Protein AF-A0A7G5MXL0-F1 (afdb_monomer)

Foldseek 3Di:
DPQKEFEEELQFTDDIPPDDPVPLPPHQWYAYPNDIAGLVDLVRLLPDDQGNHDQFDLPPDCRPCRGNLNSLQVSLVVCVVVLVLSSNLSSLVSSLVNVVNHPNDDDDPVSLLCNLLVCLQSVNNVSSVVSVVVVVVVVFDADPLRVVVSNPDYPPPPDPPDPDPPPVDDPVRLVVVQLVPDWLVLVVVQPQALDDSPFTWDWDDDPVDIFTWGAQDDPSLVSLLVLQVVVQVVVLVVVVVVVSDDNPDGDPSVQFARDDPPDDGWTKTARQAGSVRHGDQFRIKTWIKGDCVPVQAIKTWMFTAGSNNDGAWIWIWGHHRNDIWIWIWGQDPNDTDGRDID

Nearest PDB structures (foldseek):
  5o09-assembly1_1C  TM=6.951E-01  e=8.441E-01  Prosthecobacter vanneervenii
  5o01-assembly2_B  TM=7.068E-01  e=1.310E+00  Prosthecobacter vanneervenii
  4yvo-assembly1_A  TM=6.659E-01  e=4.639E+00  Arabidopsis thaliana
  3gw4-assembly1_A  TM=5.102E-01  e=8.492E+00  Deinococcus radiodurans R1 = ATCC 13939 = DSM 20539

Radius of gyration: 24.17 Å; Cα contacts (8 Å, |Δi|>4): 558; chains: 1; bounding box: 57×44×61 Å

Solvent-accessible surface area (backbone atoms only — not comparable to full-atom values): 18948 Å² total; per-residue (Å²): 132,78,79,24,32,38,33,30,51,44,37,36,48,79,48,55,38,74,79,60,95,69,64,81,66,81,44,39,33,37,30,50,74,87,45,80,34,39,61,87,36,51,70,39,39,61,62,59,74,80,56,71,62,58,85,74,57,67,86,43,97,49,28,78,68,24,28,47,34,51,46,35,44,47,48,18,54,54,27,52,76,70,65,40,55,65,49,16,50,31,24,36,54,42,16,51,54,36,52,71,68,33,83,80,54,90,78,53,72,70,64,59,48,44,47,29,38,48,26,34,48,69,69,37,56,69,60,18,53,51,42,50,54,52,42,40,76,73,69,53,64,77,33,72,57,44,54,52,52,35,68,65,40,67,77,71,72,73,68,80,75,70,82,66,78,77,67,89,64,51,73,67,58,41,52,50,52,41,45,72,68,62,48,49,62,61,55,60,70,54,60,65,52,79,65,75,81,83,52,67,59,44,72,50,79,52,100,89,49,72,47,26,28,29,68,45,56,75,70,39,46,60,44,53,40,51,57,48,52,57,49,36,55,51,46,54,59,53,39,71,78,40,78,91,50,74,82,79,69,62,78,61,68,89,52,54,28,55,73,60,96,85,58,84,45,21,28,38,38,56,36,51,47,43,81,89,66,47,76,28,72,48,28,42,26,46,35,43,18,28,58,67,89,47,72,32,59,27,43,34,38,39,39,30,19,32,68,76,34,43,72,38,34,34,40,41,41,40,29,53,87,65,45,72,45,33,43,33,33,36,49,53,98,87,40,76,37,74,46,43,56,85

Structure (mmCIF, N/CA/C/O backbone):
data_AF-A0A7G5MXL0-F1
#
_entry.id   AF-A0A7G5MXL0-F1
#
loop_
_atom_site.group_PDB
_atom_site.id
_atom_site.type_symbol
_atom_site.label_atom_id
_atom_site.label_alt_id
_atom_site.label_comp_id
_atom_site.label_asym_id
_atom_site.label_entity_id
_atom_site.label_seq_id
_atom_site.pdbx_PDB_ins_code
_atom_site.Cartn_x
_atom_site.Cart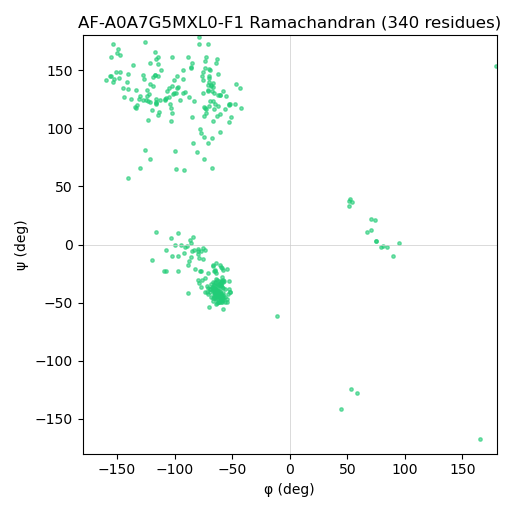n_y
_atom_site.Cartn_z
_atom_site.occupancy
_atom_site.B_iso_or_equiv
_atom_site.auth_seq_id
_atom_site.auth_comp_id
_atom_site.auth_asym_id
_atom_site.auth_atom_id
_atom_site.pdbx_PDB_model_num
ATOM 1 N N . MET A 1 1 ? 31.559 13.240 -22.185 1.00 50.91 1 MET A N 1
ATOM 2 C CA . MET A 1 1 ? 30.842 12.271 -21.329 1.00 50.91 1 MET A CA 1
ATOM 3 C C . MET A 1 1 ? 31.706 11.033 -21.211 1.00 50.91 1 MET A C 1
ATOM 5 O O . MET A 1 1 ? 32.171 10.547 -22.234 1.00 50.91 1 MET A O 1
ATOM 9 N N . ILE A 1 2 ? 31.984 10.575 -19.992 1.00 57.75 2 ILE A N 1
ATOM 10 C CA . ILE A 1 2 ? 32.691 9.311 -19.768 1.00 57.75 2 ILE A CA 1
ATOM 11 C C . ILE A 1 2 ? 31.742 8.183 -20.193 1.00 57.75 2 ILE A C 1
ATOM 13 O O . ILE A 1 2 ? 30.612 8.117 -19.716 1.00 57.75 2 ILE A O 1
ATOM 17 N N . ASN A 1 3 ? 32.177 7.321 -21.115 1.00 78.38 3 ASN A N 1
ATOM 18 C CA . ASN A 1 3 ? 31.396 6.173 -21.586 1.00 78.38 3 ASN A CA 1
ATOM 19 C C . ASN A 1 3 ? 31.386 5.064 -20.520 1.00 78.38 3 ASN A C 1
ATOM 21 O O . ASN A 1 3 ? 32.071 4.049 -20.656 1.00 78.38 3 ASN A O 1
ATOM 25 N N . LYS A 1 4 ? 30.622 5.274 -19.444 1.00 89.12 4 LYS A N 1
ATOM 26 C CA . LYS A 1 4 ? 30.473 4.308 -18.355 1.00 89.12 4 LYS A CA 1
ATOM 27 C C . LYS A 1 4 ? 29.745 3.050 -18.837 1.00 89.12 4 LYS A C 1
ATOM 29 O O . LYS A 1 4 ? 28.739 3.137 -19.547 1.00 89.12 4 LYS A O 1
ATOM 34 N N . THR A 1 5 ? 30.271 1.896 -18.433 1.00 93.38 5 THR A N 1
ATOM 35 C CA . THR A 1 5 ? 29.755 0.559 -18.739 1.00 93.38 5 THR A CA 1
ATOM 36 C C . THR A 1 5 ? 29.452 -0.194 -17.449 1.00 93.38 5 THR A C 1
ATOM 38 O O . THR A 1 5 ? 30.307 -0.269 -16.566 1.00 93.38 5 THR A O 1
ATOM 41 N N . LEU A 1 6 ? 28.252 -0.759 -17.353 1.00 93.62 6 LEU A N 1
ATOM 42 C CA . LEU A 1 6 ? 27.811 -1.594 -16.233 1.00 93.62 6 LEU A CA 1
ATOM 43 C C . LEU A 1 6 ? 27.896 -3.066 -16.611 1.00 93.62 6 LEU A C 1
ATOM 45 O O . LEU A 1 6 ? 27.561 -3.409 -17.739 1.00 93.62 6 LEU A O 1
ATOM 49 N N . TYR A 1 7 ? 28.302 -3.926 -15.683 1.00 94.12 7 TYR A N 1
ATOM 50 C CA . TYR A 1 7 ? 28.449 -5.358 -15.924 1.00 94.12 7 TYR A CA 1
ATOM 51 C C . TYR A 1 7 ? 27.594 -6.155 -14.945 1.00 94.12 7 TYR A C 1
ATOM 53 O O . TYR A 1 7 ? 27.754 -6.038 -13.728 1.00 94.12 7 TYR A O 1
ATOM 61 N N . PHE A 1 8 ? 26.716 -6.983 -15.496 1.00 93.81 8 PHE A N 1
ATOM 62 C CA . PHE A 1 8 ? 25.763 -7.807 -14.775 1.00 93.81 8 PHE A CA 1
ATOM 63 C C . PHE A 1 8 ? 26.009 -9.286 -15.039 1.00 93.81 8 PHE A C 1
ATOM 65 O O . PHE A 1 8 ? 26.363 -9.689 -16.151 1.00 93.81 8 PHE A O 1
ATOM 72 N N . ARG A 1 9 ? 25.784 -10.084 -13.998 1.00 92.88 9 ARG A N 1
ATOM 73 C CA . ARG A 1 9 ? 25.700 -11.540 -14.053 1.00 92.88 9 ARG A CA 1
ATOM 74 C C . ARG A 1 9 ? 24.433 -11.954 -13.322 1.00 92.88 9 ARG A C 1
ATOM 76 O O . ARG A 1 9 ? 24.250 -11.537 -12.179 1.00 92.88 9 ARG A O 1
ATOM 83 N N . ASN A 1 10 ? 23.564 -12.720 -13.974 1.00 92.69 10 ASN A N 1
ATOM 84 C CA . ASN A 1 10 ? 22.313 -13.224 -13.396 1.00 92.69 10 ASN A CA 1
ATOM 85 C C . ASN A 1 10 ? 21.464 -12.097 -12.773 1.00 92.69 10 ASN A C 1
ATOM 87 O O . ASN A 1 10 ? 20.910 -12.206 -11.679 1.00 92.69 10 ASN A O 1
ATOM 91 N N . GLY A 1 11 ? 21.438 -10.942 -13.450 1.00 91.56 11 GLY A N 1
ATOM 92 C CA . GLY A 1 11 ? 20.721 -9.747 -13.001 1.00 91.56 11 GLY A CA 1
ATOM 93 C C . GLY A 1 11 ? 21.367 -8.967 -11.849 1.00 91.56 11 GLY A C 1
ATOM 94 O O . GLY A 1 11 ? 20.798 -7.956 -11.440 1.00 91.56 11 GLY A O 1
ATOM 95 N N . SER A 1 12 ? 22.544 -9.367 -11.361 1.00 91.62 12 SER A N 1
ATOM 96 C CA . SER A 1 12 ? 23.287 -8.671 -10.300 1.00 91.62 12 SER A CA 1
ATOM 97 C C . SER A 1 12 ? 24.484 -7.902 -10.864 1.00 91.62 12 SER A C 1
ATOM 99 O O . SER A 1 12 ? 25.308 -8.457 -11.596 1.00 91.62 12 SER A O 1
ATOM 101 N N . LEU A 1 13 ? 24.580 -6.610 -10.540 1.00 91.00 13 LEU A N 1
ATOM 102 C CA . LEU A 1 13 ? 25.717 -5.758 -10.891 1.00 91.00 13 LEU A CA 1
ATOM 103 C C . LEU A 1 13 ? 26.968 -6.230 -10.142 1.00 91.00 13 LEU A C 1
ATOM 105 O O . LEU A 1 13 ? 26.971 -6.244 -8.916 1.00 91.00 13 LEU A O 1
ATOM 109 N N . TYR A 1 14 ? 28.037 -6.551 -10.872 1.00 89.62 14 TYR A N 1
ATOM 110 C CA . TYR A 1 14 ? 29.313 -6.972 -10.275 1.00 89.62 14 TYR A CA 1
ATOM 111 C C . TYR A 1 14 ? 30.489 -6.055 -10.631 1.00 89.62 14 TYR A C 1
ATOM 113 O O . TYR A 1 14 ? 31.559 -6.174 -10.039 1.00 89.62 14 TYR A O 1
ATOM 121 N N . LYS A 1 15 ? 30.334 -5.159 -11.617 1.00 90.50 15 LYS A N 1
ATOM 122 C CA . LYS A 1 15 ? 31.388 -4.209 -12.006 1.00 90.50 15 LYS A CA 1
ATOM 123 C C . LYS A 1 15 ? 30.825 -2.963 -12.689 1.00 90.50 15 LYS A C 1
ATOM 125 O O . LYS A 1 15 ? 29.883 -3.036 -13.479 1.00 90.50 15 LYS A O 1
ATOM 130 N N . VAL A 1 16 ? 31.471 -1.825 -12.444 1.00 90.50 16 VAL A N 1
ATOM 131 C CA . VAL A 1 16 ? 31.279 -0.553 -13.158 1.00 90.50 16 VAL A CA 1
ATOM 132 C C . VAL A 1 16 ? 32.624 -0.135 -13.757 1.00 90.50 16 VAL A C 1
ATOM 134 O O . VAL A 1 16 ? 33.659 -0.316 -13.128 1.00 90.50 16 VAL A O 1
ATOM 137 N N . SER A 1 17 ? 32.639 0.368 -14.995 1.00 89.88 17 SER A N 1
ATOM 138 C CA . SER A 1 17 ? 33.871 0.807 -15.664 1.00 89.88 17 SER A CA 1
ATOM 139 C C . SER A 1 17 ? 33.668 2.128 -16.416 1.00 89.88 17 SER A C 1
ATOM 141 O O . SER A 1 17 ? 32.820 2.163 -17.311 1.00 89.88 17 SER A O 1
ATOM 143 N N . PRO A 1 18 ? 34.474 3.175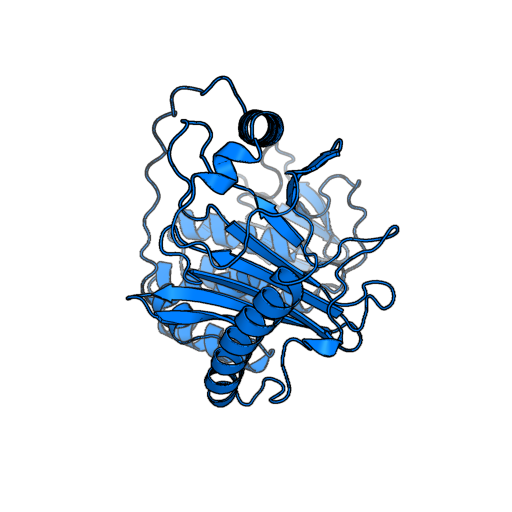 -16.157 1.00 87.69 18 PRO A N 1
ATOM 144 C CA . PRO A 1 18 ? 35.445 3.260 -15.061 1.00 87.69 18 PRO A CA 1
ATOM 145 C C . PRO A 1 18 ? 34.741 3.230 -13.697 1.00 87.69 18 PRO A C 1
ATOM 147 O O . PRO A 1 18 ? 33.556 3.545 -13.613 1.00 87.69 18 PRO A O 1
ATOM 150 N N . GLU A 1 19 ? 35.460 2.818 -12.656 1.00 81.88 19 GLU A N 1
ATOM 151 C CA . GLU A 1 19 ? 34.963 2.913 -11.282 1.00 81.88 19 GLU A CA 1
ATOM 152 C C . GLU A 1 19 ? 34.851 4.389 -10.885 1.00 81.88 19 GLU A C 1
ATOM 154 O O . GLU A 1 19 ? 35.771 5.173 -11.123 1.00 81.88 19 GLU A O 1
ATOM 159 N N . ASP A 1 20 ? 33.713 4.777 -10.313 1.00 76.44 20 ASP A N 1
ATOM 160 C CA . ASP A 1 20 ? 33.487 6.114 -9.773 1.00 76.44 20 ASP A CA 1
ATOM 161 C C . ASP A 1 20 ? 32.551 6.078 -8.555 1.00 76.44 20 ASP A C 1
ATOM 163 O O . ASP A 1 20 ? 31.851 5.092 -8.309 1.00 76.44 20 ASP A O 1
ATOM 167 N N . GLU A 1 21 ? 32.546 7.169 -7.782 1.00 65.88 21 GLU A N 1
ATOM 168 C CA . GLU A 1 21 ? 31.697 7.325 -6.590 1.00 65.88 21 GLU A CA 1
ATOM 169 C C . GLU A 1 21 ? 30.193 7.345 -6.930 1.00 65.88 21 GLU A C 1
ATOM 171 O O . GLU A 1 21 ? 29.354 7.022 -6.089 1.00 65.88 21 GLU A O 1
ATOM 176 N N . ASP A 1 22 ? 29.842 7.676 -8.178 1.00 64.25 22 ASP A N 1
ATOM 177 C CA . ASP A 1 22 ? 28.460 7.779 -8.664 1.00 64.25 22 ASP A CA 1
ATOM 178 C C . ASP A 1 22 ? 27.823 6.414 -9.007 1.00 64.25 22 ASP A C 1
ATOM 180 O O . ASP A 1 22 ? 26.625 6.334 -9.331 1.00 64.25 22 ASP A O 1
ATOM 184 N N . GLY A 1 23 ? 28.598 5.326 -8.938 1.00 75.12 23 GLY A N 1
ATOM 185 C CA . GLY A 1 23 ? 28.137 3.956 -9.139 1.00 75.12 23 GLY A CA 1
ATOM 186 C C . GLY A 1 23 ? 27.501 3.753 -10.517 1.00 75.12 23 GLY A C 1
ATOM 187 O O . GLY A 1 23 ? 28.075 4.087 -11.551 1.00 75.12 23 GLY A O 1
ATOM 188 N N . TRP A 1 24 ? 26.279 3.212 -10.567 1.00 74.44 24 TRP A N 1
ATOM 189 C CA . TRP A 1 24 ? 25.602 2.872 -11.829 1.00 74.44 24 TRP A CA 1
ATOM 190 C C . TRP A 1 24 ? 25.001 4.071 -12.595 1.00 74.44 24 TRP A C 1
ATOM 192 O O . TRP A 1 24 ? 24.486 3.898 -13.703 1.00 74.44 24 TRP A O 1
ATOM 202 N N . ARG A 1 25 ? 25.016 5.293 -12.039 1.00 74.81 25 ARG A N 1
ATOM 203 C CA . ARG A 1 25 ? 24.322 6.453 -12.633 1.00 74.81 25 ARG A CA 1
ATOM 204 C C . ARG A 1 25 ? 24.969 6.918 -13.939 1.00 74.81 25 ARG A C 1
ATOM 206 O O . ARG A 1 25 ? 26.188 7.052 -14.021 1.00 74.81 25 ARG A O 1
ATOM 213 N N . GLY A 1 26 ? 24.127 7.234 -14.930 1.00 74.94 26 GLY A N 1
ATOM 214 C CA . GLY A 1 26 ? 24.542 7.860 -16.191 1.00 74.94 26 GLY A CA 1
ATOM 215 C C . GLY A 1 26 ? 25.348 6.947 -17.118 1.00 74.94 26 GLY A C 1
ATOM 216 O O . GLY A 1 26 ? 26.102 7.444 -17.951 1.00 74.94 26 GLY A O 1
ATOM 217 N N . ALA A 1 27 ? 25.227 5.627 -16.958 1.00 88.19 27 ALA A N 1
ATOM 218 C CA . ALA A 1 27 ? 25.899 4.675 -17.827 1.00 88.19 27 ALA A CA 1
ATOM 219 C C . ALA A 1 27 ? 25.351 4.724 -19.254 1.00 88.19 27 ALA A C 1
ATOM 221 O O . ALA A 1 27 ? 24.141 4.786 -19.464 1.00 88.19 27 ALA A O 1
ATOM 222 N N . ARG A 1 28 ? 26.258 4.647 -20.232 1.00 91.56 28 ARG A N 1
ATOM 223 C CA . ARG A 1 28 ? 25.884 4.509 -21.640 1.00 91.56 28 ARG A CA 1
ATOM 224 C C . ARG A 1 28 ? 25.736 3.048 -22.026 1.00 91.56 28 ARG A C 1
ATOM 226 O O . ARG A 1 28 ? 24.815 2.700 -22.745 1.00 91.56 28 ARG A O 1
ATOM 233 N N . TYR A 1 29 ? 26.640 2.193 -21.562 1.00 94.88 29 TYR A N 1
ATOM 234 C CA . TYR A 1 29 ? 26.639 0.789 -21.947 1.00 94.88 29 TYR A CA 1
ATOM 235 C C . TYR A 1 29 ? 26.286 -0.108 -20.773 1.00 94.88 29 TYR A C 1
ATOM 237 O O . TYR A 1 29 ? 26.596 0.179 -19.615 1.00 94.88 29 TYR A O 1
ATOM 245 N N . LEU A 1 30 ? 25.673 -1.233 -21.101 1.00 94.31 30 LEU A N 1
ATOM 246 C CA . LEU A 1 30 ? 25.359 -2.295 -20.167 1.00 94.31 30 LEU A CA 1
ATOM 247 C C . LEU A 1 30 ? 25.776 -3.621 -20.788 1.00 94.31 30 LEU A C 1
ATOM 249 O O . LEU A 1 30 ? 25.489 -3.867 -21.952 1.00 94.31 30 LEU A O 1
ATOM 253 N N . ILE A 1 31 ? 26.471 -4.456 -20.028 1.00 96.69 31 ILE A N 1
ATOM 254 C CA . ILE A 1 31 ? 26.800 -5.827 -20.393 1.00 96.69 31 ILE A CA 1
ATOM 255 C C . ILE A 1 31 ? 26.056 -6.734 -19.420 1.00 96.69 31 ILE A C 1
ATOM 257 O O . ILE A 1 31 ? 26.356 -6.698 -18.232 1.00 96.69 31 ILE A O 1
ATOM 261 N N . SER A 1 32 ? 25.087 -7.513 -19.899 1.00 96.25 32 SER A N 1
ATOM 262 C CA . SER A 1 32 ? 24.386 -8.523 -19.093 1.00 96.25 32 SER A CA 1
ATOM 263 C C . SER A 1 32 ? 24.685 -9.889 -19.662 1.00 96.25 32 SER A C 1
ATOM 265 O O . SER A 1 32 ? 24.434 -10.123 -20.841 1.00 96.25 32 SER A O 1
ATOM 267 N N . ASP A 1 33 ? 25.254 -10.768 -18.839 1.00 95.31 33 ASP A N 1
ATOM 268 C CA . ASP A 1 33 ? 25.458 -12.182 -19.184 1.00 95.31 33 ASP A CA 1
ATOM 269 C C . ASP A 1 33 ? 26.228 -12.375 -20.505 1.00 95.31 33 ASP A C 1
ATOM 271 O O . ASP A 1 33 ? 25.974 -13.283 -21.291 1.00 95.31 33 ASP A O 1
ATOM 275 N N . GLY A 1 34 ? 27.193 -11.481 -20.748 1.00 94.38 34 GLY A N 1
ATOM 276 C CA . GLY A 1 34 ? 28.050 -11.477 -21.936 1.00 94.38 34 GLY A CA 1
ATOM 277 C C . GLY A 1 34 ? 27.520 -10.669 -23.124 1.00 94.38 34 GLY A C 1
ATOM 278 O O . GLY A 1 34 ? 28.283 -10.412 -24.054 1.00 94.38 34 GLY A O 1
ATOM 279 N N . GLU A 1 35 ? 26.271 -10.200 -23.097 1.00 97.06 35 GLU A N 1
ATOM 280 C CA . GLU A 1 35 ? 25.688 -9.390 -24.172 1.00 97.06 35 GLU A CA 1
ATOM 281 C C . GLU A 1 35 ? 25.759 -7.896 -23.876 1.00 97.06 35 GLU A C 1
ATOM 283 O O . GLU A 1 35 ? 25.447 -7.455 -22.772 1.00 97.06 35 GLU A O 1
ATOM 288 N N . ARG A 1 36 ? 26.153 -7.105 -24.879 1.00 97.06 36 ARG A N 1
ATOM 289 C CA . ARG A 1 36 ? 26.302 -5.650 -24.773 1.00 97.06 36 ARG A CA 1
ATOM 290 C C . ARG A 1 36 ? 25.075 -4.921 -25.317 1.00 97.06 36 ARG A C 1
ATOM 292 O O . ARG A 1 36 ? 24.657 -5.164 -26.443 1.00 97.06 36 ARG A O 1
ATOM 299 N N . TYR A 1 37 ? 24.621 -3.928 -24.565 1.00 97.44 37 TYR A N 1
ATOM 300 C CA . TYR A 1 37 ? 23.512 -3.042 -24.891 1.00 97.44 37 TYR A CA 1
ATOM 301 C C . TYR A 1 37 ? 23.940 -1.568 -24.770 1.00 97.44 37 TYR A C 1
ATOM 303 O O . TYR A 1 37 ? 24.767 -1.216 -23.922 1.00 97.44 37 TYR A O 1
ATOM 311 N N . ASP A 1 38 ? 23.385 -0.705 -25.623 1.00 96.31 38 ASP A N 1
ATOM 312 C CA . ASP A 1 38 ? 23.529 0.756 -25.574 1.00 96.31 38 ASP A CA 1
ATOM 313 C C . ASP A 1 38 ? 22.252 1.376 -24.983 1.00 96.31 38 ASP A C 1
ATOM 315 O O . ASP A 1 38 ? 21.180 1.330 -25.583 1.00 96.31 38 ASP A O 1
ATOM 319 N N . LEU A 1 39 ? 22.364 1.963 -23.792 1.00 95.00 39 LEU A N 1
ATOM 320 C CA . LEU A 1 39 ? 21.269 2.622 -23.080 1.00 95.00 39 LEU A CA 1
ATOM 321 C C . LEU A 1 39 ? 20.888 3.977 -23.694 1.00 95.00 39 LEU A C 1
ATOM 323 O O . LEU A 1 39 ? 19.911 4.576 -23.260 1.00 95.00 39 LEU A O 1
ATOM 327 N N . GLU A 1 40 ? 21.610 4.472 -24.701 1.00 94.75 40 GLU A N 1
ATOM 328 C CA . GLU A 1 40 ? 21.178 5.609 -25.524 1.00 94.75 40 GLU A CA 1
ATOM 329 C C . GLU A 1 40 ? 20.505 5.173 -26.839 1.00 94.75 40 GLU A C 1
ATOM 331 O O . GLU A 1 40 ? 20.206 6.014 -27.687 1.00 94.75 40 GLU A O 1
ATOM 336 N N . ASN A 1 41 ? 20.206 3.878 -27.003 1.00 97.06 41 ASN A N 1
ATOM 337 C CA . ASN A 1 41 ? 19.459 3.332 -28.134 1.00 97.06 41 ASN A CA 1
ATOM 338 C C . ASN A 1 41 ? 18.184 2.607 -27.658 1.00 97.06 41 ASN A C 1
ATOM 340 O O . ASN A 1 41 ? 18.240 1.658 -26.878 1.00 97.06 41 ASN A O 1
ATOM 344 N N . VAL A 1 42 ? 17.020 3.043 -28.151 1.00 97.88 42 VAL A N 1
ATOM 345 C CA . VAL A 1 42 ? 15.709 2.498 -27.749 1.00 97.88 42 VAL A CA 1
ATOM 346 C C . VAL A 1 42 ? 15.589 1.006 -28.054 1.00 97.88 42 VAL A C 1
ATOM 348 O O . VAL A 1 42 ? 15.205 0.242 -27.171 1.00 97.88 42 VAL A O 1
ATOM 351 N N . ASP A 1 43 ? 15.947 0.579 -29.265 1.00 98.25 43 ASP A N 1
ATOM 352 C CA . ASP A 1 43 ? 15.847 -0.827 -29.671 1.00 98.25 43 ASP A CA 1
ATOM 353 C C . ASP A 1 43 ? 16.769 -1.710 -28.830 1.00 98.25 43 ASP A C 1
ATOM 355 O O . ASP A 1 43 ? 16.378 -2.796 -28.404 1.00 98.25 43 ASP A O 1
ATOM 359 N N . SER A 1 44 ? 17.962 -1.206 -28.509 1.00 98.19 44 SER A N 1
ATOM 360 C CA . SER A 1 44 ? 18.913 -1.886 -27.640 1.00 98.19 44 SER A CA 1
ATOM 361 C C . SER A 1 44 ? 18.420 -2.000 -26.199 1.00 98.19 44 SER A C 1
ATOM 363 O O . SER A 1 44 ? 18.698 -3.013 -25.569 1.00 98.19 44 SER A O 1
ATOM 365 N N . ILE A 1 45 ? 17.709 -1.003 -25.658 1.00 98.06 45 ILE A N 1
ATOM 366 C CA . ILE A 1 45 ? 17.074 -1.117 -24.334 1.00 98.06 45 ILE A CA 1
ATOM 367 C C . ILE A 1 45 ? 15.959 -2.162 -24.384 1.00 98.06 4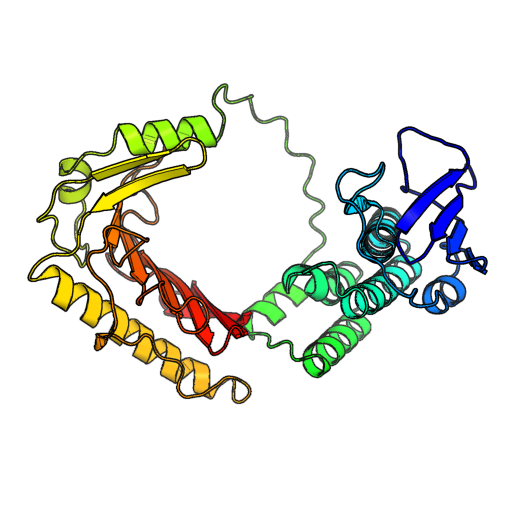5 ILE A C 1
ATOM 369 O O . ILE A 1 45 ? 15.852 -3.007 -23.495 1.00 98.06 45 ILE A O 1
ATOM 373 N N . CYS A 1 46 ? 15.118 -2.109 -25.417 1.00 97.62 46 CYS A N 1
ATOM 374 C CA . CYS A 1 46 ? 14.000 -3.029 -25.596 1.00 97.62 46 CYS A CA 1
ATOM 375 C C . CYS A 1 46 ? 14.462 -4.482 -25.787 1.00 97.62 46 CYS A C 1
ATOM 377 O O . CYS A 1 46 ? 13.754 -5.397 -25.361 1.00 97.62 46 CYS A O 1
ATOM 379 N N . SER A 1 47 ? 15.647 -4.702 -26.361 1.00 97.88 47 SER A N 1
ATOM 380 C CA . SER A 1 47 ? 16.218 -6.031 -26.599 1.00 97.88 47 SER A CA 1
ATOM 381 C C . SER A 1 47 ? 16.985 -6.625 -25.415 1.00 97.88 47 SER A C 1
ATOM 383 O O . SER A 1 47 ? 17.360 -7.795 -25.497 1.00 97.88 47 SER A O 1
ATOM 385 N N . ILE A 1 48 ? 17.181 -5.879 -24.314 1.00 98.12 48 ILE A N 1
ATOM 386 C CA . ILE A 1 48 ? 17.814 -6.408 -23.093 1.00 98.12 48 ILE A CA 1
ATOM 387 C C . ILE A 1 48 ? 17.090 -7.686 -22.670 1.00 98.12 48 ILE A C 1
ATOM 389 O O . ILE A 1 48 ? 15.880 -7.664 -22.402 1.00 98.12 48 ILE A O 1
ATOM 393 N N . LYS A 1 49 ? 17.831 -8.795 -22.617 1.00 97.75 49 LYS A N 1
ATOM 394 C CA . LYS A 1 49 ? 17.291 -10.090 -22.210 1.00 97.75 49 LYS A CA 1
ATOM 395 C C . LYS A 1 49 ? 16.968 -10.084 -20.723 1.00 97.75 49 LYS A C 1
ATOM 397 O O . LYS A 1 49 ? 17.656 -9.460 -19.920 1.00 97.75 49 LYS A O 1
ATOM 402 N N . VAL A 1 50 ? 15.901 -10.788 -20.366 1.00 97.12 50 VAL A N 1
ATOM 403 C CA . VAL A 1 50 ? 15.585 -11.069 -18.968 1.00 97.12 50 VAL A CA 1
ATOM 404 C C . VAL A 1 50 ? 16.590 -12.114 -18.473 1.00 97.12 50 VAL A C 1
ATOM 406 O O . VAL A 1 50 ? 16.600 -13.213 -19.031 1.00 97.12 50 VAL A O 1
ATOM 409 N N . PRO A 1 51 ? 17.443 -11.794 -17.486 1.00 95.00 51 PRO A N 1
ATOM 410 C CA . PRO A 1 51 ? 18.394 -12.754 -16.946 1.00 95.00 51 PRO A CA 1
ATOM 411 C C . PRO A 1 51 ? 17.674 -13.797 -16.086 1.00 95.00 51 PRO A C 1
ATOM 413 O O . PRO A 1 51 ? 16.561 -13.560 -15.602 1.00 95.00 51 PRO A O 1
ATOM 416 N N . ASP A 1 52 ? 18.329 -14.931 -15.848 1.00 93.31 52 ASP A N 1
ATOM 417 C CA . ASP A 1 52 ? 17.905 -15.847 -14.792 1.00 93.31 52 ASP A CA 1
ATOM 418 C C . ASP A 1 52 ? 18.305 -15.234 -13.446 1.00 93.31 52 ASP A C 1
ATOM 420 O O . ASP A 1 52 ? 19.457 -15.309 -13.027 1.00 93.31 52 ASP A O 1
ATOM 424 N N . PHE A 1 53 ? 17.383 -14.483 -12.841 1.00 91.62 53 PHE A N 1
ATOM 425 C CA . PHE A 1 53 ? 17.658 -13.776 -11.596 1.00 91.62 53 PHE A CA 1
ATOM 426 C C . PHE A 1 53 ? 17.984 -14.768 -10.481 1.00 91.62 53 PHE A C 1
ATOM 428 O O . PHE A 1 53 ? 17.191 -15.661 -10.176 1.00 91.62 53 PHE A O 1
ATOM 435 N N . GLU A 1 54 ? 19.103 -14.537 -9.807 1.00 86.69 54 GLU A N 1
ATOM 436 C CA . GLU A 1 54 ? 19.501 -15.274 -8.610 1.00 86.69 54 GLU A CA 1
ATOM 437 C C . GLU A 1 54 ? 19.244 -14.456 -7.342 1.00 86.69 54 GLU A C 1
ATOM 439 O O . GLU A 1 54 ? 19.077 -13.233 -7.379 1.00 86.69 54 GLU A O 1
ATOM 444 N N . ALA A 1 55 ? 19.207 -15.144 -6.201 1.00 78.31 55 ALA A N 1
ATOM 445 C CA . ALA A 1 55 ? 19.142 -14.487 -4.907 1.00 78.31 55 ALA A CA 1
ATOM 446 C C . ALA A 1 55 ? 20.412 -13.649 -4.704 1.00 78.31 55 ALA A C 1
ATOM 448 O O . ALA A 1 55 ? 21.503 -14.190 -4.539 1.00 78.31 55 ALA A O 1
ATOM 449 N N . THR A 1 56 ? 20.275 -12.325 -4.720 1.00 69.06 56 THR A N 1
ATOM 450 C CA . THR A 1 56 ? 21.384 -11.421 -4.412 1.00 69.06 56 THR A CA 1
ATOM 451 C C . THR A 1 56 ? 21.621 -11.409 -2.904 1.00 69.06 56 THR A C 1
ATOM 453 O O . THR A 1 56 ? 20.686 -11.183 -2.129 1.00 69.06 56 THR A O 1
ATOM 456 N N . ASP A 1 57 ? 22.870 -11.596 -2.478 1.00 66.56 57 ASP A N 1
ATOM 457 C CA . ASP A 1 57 ? 23.250 -11.303 -1.100 1.00 66.56 57 ASP A CA 1
ATOM 458 C C . ASP A 1 57 ? 23.131 -9.788 -0.868 1.00 66.56 57 ASP A C 1
ATOM 460 O O . ASP A 1 57 ? 23.810 -8.976 -1.496 1.00 66.56 57 ASP A O 1
ATOM 464 N N . ILE A 1 58 ? 22.227 -9.390 0.028 1.00 62.34 58 ILE A N 1
ATOM 465 C CA . ILE A 1 58 ? 21.996 -7.982 0.369 1.00 62.34 58 ILE A CA 1
ATOM 466 C C . ILE A 1 58 ? 23.214 -7.323 1.033 1.00 62.34 58 ILE A C 1
ATOM 468 O O . ILE A 1 58 ? 23.247 -6.094 1.109 1.00 62.34 58 ILE A O 1
ATOM 472 N N . PHE A 1 59 ? 24.174 -8.120 1.516 1.00 58.47 59 PHE A N 1
ATOM 473 C CA . PHE A 1 59 ? 25.440 -7.665 2.087 1.00 58.47 59 PHE A CA 1
ATOM 474 C C . PHE A 1 59 ? 26.577 -7.583 1.059 1.00 58.47 59 PHE A C 1
ATOM 476 O O . PHE A 1 59 ? 27.638 -7.054 1.389 1.00 58.47 59 PHE A O 1
ATOM 483 N N . ASP A 1 60 ? 26.370 -8.059 -0.173 1.00 64.50 60 ASP A N 1
ATOM 484 C CA . ASP A 1 60 ? 27.334 -7.880 -1.257 1.00 64.50 60 ASP A CA 1
ATOM 485 C C . ASP A 1 60 ? 27.273 -6.438 -1.798 1.00 64.50 60 ASP A C 1
ATOM 487 O O . ASP A 1 60 ? 26.214 -5.812 -1.843 1.00 64.50 60 ASP A O 1
ATOM 491 N N . SER A 1 61 ? 28.439 -5.923 -2.184 1.00 63.69 61 SER A N 1
ATOM 492 C CA . SER A 1 61 ? 28.789 -4.581 -2.681 1.00 63.69 61 SER A CA 1
ATOM 493 C C . SER A 1 61 ? 27.635 -3.630 -3.042 1.00 63.69 61 SER A C 1
ATOM 495 O O . SER A 1 61 ? 27.524 -2.551 -2.458 1.00 63.69 61 SER A O 1
ATOM 497 N N . TYR A 1 62 ? 26.785 -3.990 -4.008 1.00 72.50 62 TYR A N 1
ATOM 498 C CA . TYR A 1 62 ? 25.706 -3.125 -4.509 1.00 72.50 62 TYR A CA 1
ATOM 499 C C . TYR A 1 62 ? 24.305 -3.474 -3.968 1.00 72.50 62 TYR A C 1
ATOM 501 O O . TYR A 1 62 ? 23.355 -2.696 -4.157 1.00 72.50 62 TYR A O 1
ATOM 509 N N . GLY A 1 63 ? 24.164 -4.617 -3.289 1.00 76.75 63 GLY A N 1
ATOM 510 C CA . GLY A 1 63 ? 22.943 -5.134 -2.671 1.00 76.75 63 GLY A CA 1
ATOM 511 C C . GLY A 1 63 ? 21.702 -5.014 -3.560 1.00 76.75 63 GLY A C 1
ATOM 512 O O . GLY A 1 63 ? 21.756 -5.112 -4.786 1.00 76.75 63 GLY A O 1
ATOM 513 N N . ALA A 1 64 ? 20.561 -4.691 -2.943 1.00 75.06 64 ALA A N 1
ATOM 514 C CA . ALA A 1 64 ? 19.291 -4.472 -3.647 1.00 75.06 64 ALA A CA 1
ATOM 515 C C . ALA A 1 64 ? 19.328 -3.369 -4.718 1.00 75.06 64 ALA A C 1
ATOM 517 O O . ALA A 1 64 ? 18.501 -3.350 -5.628 1.00 75.06 64 ALA A O 1
ATOM 518 N N . THR A 1 65 ? 20.278 -2.437 -4.624 1.00 83.75 65 THR A N 1
ATOM 519 C CA . THR A 1 65 ? 20.417 -1.344 -5.595 1.00 83.75 65 THR A CA 1
ATOM 520 C C . THR A 1 65 ? 21.244 -1.721 -6.823 1.00 83.75 65 THR A C 1
ATOM 522 O O . THR A 1 65 ? 21.242 -0.971 -7.798 1.00 83.75 65 THR A O 1
ATOM 525 N N . GLY A 1 66 ? 21.917 -2.874 -6.788 1.00 87.25 66 GLY A N 1
ATOM 526 C CA . GLY A 1 66 ? 22.665 -3.454 -7.900 1.00 87.25 66 GLY A CA 1
ATOM 527 C C . GLY A 1 66 ? 21.837 -4.370 -8.798 1.00 87.25 66 GLY A C 1
ATOM 528 O O . GLY A 1 66 ? 22.373 -4.887 -9.772 1.00 87.25 66 GLY A O 1
ATOM 529 N N . SER A 1 67 ? 20.552 -4.584 -8.509 1.00 91.44 67 SER A N 1
ATOM 530 C CA . SER A 1 67 ? 19.705 -5.419 -9.362 1.00 91.44 67 SER A CA 1
ATOM 531 C C . SER A 1 67 ? 19.404 -4.738 -10.703 1.00 91.44 67 SER A C 1
ATOM 533 O O . SER A 1 67 ? 19.156 -3.529 -10.762 1.00 91.44 67 SER A O 1
ATOM 535 N N . LEU A 1 68 ? 19.415 -5.510 -11.793 1.00 94.19 68 LEU A N 1
ATOM 536 C CA . LEU A 1 68 ? 19.243 -5.012 -13.158 1.00 94.19 68 LEU A CA 1
ATOM 537 C C . LEU A 1 68 ? 17.937 -4.227 -13.332 1.00 94.19 68 LEU A C 1
ATOM 539 O O . LEU A 1 68 ? 17.953 -3.131 -13.894 1.00 94.19 68 LEU A O 1
ATOM 543 N N . ASP A 1 69 ? 16.814 -4.726 -12.811 1.00 94.00 69 ASP A N 1
ATOM 544 C CA . ASP A 1 69 ? 15.536 -4.007 -12.875 1.00 94.00 69 ASP A CA 1
ATOM 545 C C . ASP A 1 69 ? 15.601 -2.634 -12.180 1.00 94.00 69 ASP A C 1
ATOM 547 O O . ASP A 1 69 ? 15.145 -1.629 -12.743 1.00 94.00 69 ASP A O 1
ATOM 551 N N . TYR A 1 70 ? 16.243 -2.555 -11.011 1.00 91.94 70 TYR A N 1
ATOM 552 C CA . TYR A 1 70 ? 16.438 -1.315 -10.271 1.00 91.94 70 TYR A CA 1
ATOM 553 C C . TYR A 1 70 ? 17.309 -0.344 -11.066 1.00 91.94 70 TYR A C 1
ATOM 555 O O . TYR A 1 70 ? 16.948 0.827 -11.214 1.00 91.94 70 TYR A O 1
ATOM 563 N N . VAL A 1 71 ? 18.423 -0.818 -11.622 1.00 92.75 71 VAL A N 1
ATOM 564 C CA . VAL A 1 71 ? 19.353 0.019 -12.386 1.00 92.75 71 VAL A CA 1
ATOM 565 C C . VAL A 1 71 ? 18.705 0.557 -13.665 1.00 92.75 71 VAL A C 1
ATOM 567 O O . VAL A 1 71 ? 18.811 1.756 -13.945 1.00 92.75 71 VAL A O 1
ATOM 570 N N . ILE A 1 72 ? 17.968 -0.264 -14.421 1.00 95.12 72 ILE A N 1
ATOM 571 C CA . ILE A 1 72 ? 17.226 0.209 -15.602 1.00 95.12 72 ILE A CA 1
ATOM 572 C C . ILE A 1 72 ? 16.155 1.232 -15.192 1.00 95.12 72 ILE A C 1
ATOM 574 O O . ILE A 1 72 ? 16.030 2.293 -15.811 1.00 95.12 72 ILE A O 1
ATOM 578 N N . ARG A 1 73 ? 15.436 0.992 -14.086 1.00 92.62 73 ARG A N 1
ATOM 579 C CA . ARG A 1 73 ? 14.457 1.948 -13.539 1.00 92.62 73 ARG A CA 1
ATOM 580 C C . ARG A 1 73 ? 15.099 3.283 -13.164 1.00 92.62 73 ARG A C 1
ATOM 582 O O . ARG A 1 73 ? 14.472 4.344 -13.254 1.00 92.62 73 ARG A O 1
ATOM 589 N N . MET A 1 74 ? 16.345 3.266 -12.715 1.00 90.88 74 MET A N 1
ATOM 590 C CA . MET A 1 74 ? 17.062 4.486 -12.391 1.00 90.88 74 MET A CA 1
ATOM 591 C C . MET A 1 74 ? 17.620 5.214 -13.612 1.00 90.88 74 MET A C 1
ATOM 593 O O . MET A 1 74 ? 17.565 6.445 -13.632 1.00 90.88 74 MET A O 1
ATOM 597 N N . ASN A 1 75 ? 18.023 4.500 -14.662 1.00 91.31 75 ASN A N 1
ATOM 598 C CA . ASN A 1 75 ? 18.324 5.112 -15.959 1.00 91.31 75 ASN A CA 1
ATOM 599 C C . ASN A 1 75 ? 17.101 5.830 -16.551 1.00 91.31 75 ASN A C 1
ATOM 601 O O . ASN A 1 75 ? 17.234 6.946 -17.050 1.00 91.31 75 ASN A O 1
ATOM 605 N N . ALA A 1 76 ? 15.883 5.308 -16.350 1.00 93.50 76 ALA A N 1
ATOM 606 C CA . ALA A 1 76 ? 14.670 6.059 -16.688 1.00 93.50 76 ALA A CA 1
ATOM 607 C C . ALA A 1 76 ? 14.611 7.425 -15.970 1.00 93.50 76 ALA A C 1
ATOM 609 O O . ALA A 1 76 ? 14.204 8.422 -16.562 1.00 93.50 76 ALA A O 1
ATOM 610 N N . SER A 1 77 ? 15.050 7.502 -14.706 1.00 90.56 77 SER A N 1
ATOM 611 C CA . SER A 1 77 ? 15.121 8.768 -13.949 1.00 90.56 77 SER A CA 1
ATOM 612 C C . SER A 1 77 ? 16.125 9.744 -14.545 1.00 90.56 77 SER A C 1
ATOM 614 O O . SER A 1 77 ? 15.844 10.936 -14.631 1.00 90.56 77 SER A O 1
ATOM 616 N N . PHE A 1 78 ? 17.280 9.232 -14.960 1.00 90.25 78 PHE A N 1
ATOM 617 C CA . PHE A 1 78 ? 18.320 10.017 -15.607 1.00 90.25 78 PHE A CA 1
ATOM 618 C C . PHE A 1 78 ? 17.822 10.618 -16.929 1.00 90.25 78 PHE A C 1
ATOM 620 O O . PHE A 1 78 ? 17.885 11.834 -17.110 1.00 90.25 78 PHE A O 1
ATOM 627 N N . PHE A 1 79 ? 17.217 9.808 -17.802 1.00 92.44 79 PHE A N 1
ATOM 628 C CA . PHE A 1 79 ? 16.668 10.290 -19.073 1.00 92.44 79 PHE A CA 1
ATOM 629 C C . PHE A 1 79 ? 15.470 11.224 -18.906 1.00 92.44 79 PHE A C 1
ATOM 631 O O . PHE A 1 79 ? 15.333 12.178 -19.670 1.00 92.44 79 PHE A O 1
ATOM 638 N N . TYR A 1 80 ? 14.653 11.022 -17.869 1.00 90.75 80 TYR A N 1
ATOM 639 C CA . TYR A 1 80 ? 13.586 11.957 -17.512 1.00 90.75 80 TYR A CA 1
ATOM 640 C C . TYR A 1 80 ? 14.135 13.354 -17.198 1.00 90.75 80 TYR A C 1
ATOM 642 O O . TYR A 1 80 ? 13.618 14.342 -17.713 1.00 90.75 80 TYR A O 1
ATOM 650 N N . ILE A 1 81 ? 15.200 13.446 -16.388 1.00 88.69 81 ILE A N 1
ATOM 651 C CA . ILE A 1 81 ? 15.841 14.729 -16.039 1.00 88.69 81 ILE A CA 1
ATOM 652 C C . ILE A 1 81 ? 16.416 15.412 -17.286 1.00 88.69 81 ILE A C 1
ATOM 654 O O . ILE A 1 81 ? 16.354 16.632 -17.398 1.00 88.69 81 ILE A O 1
ATOM 658 N N . GLN A 1 82 ? 16.928 14.632 -18.239 1.00 87.75 82 GLN A N 1
ATOM 659 C CA . GLN A 1 82 ? 17.452 15.141 -19.509 1.00 87.75 82 GLN A CA 1
ATOM 660 C C . GLN A 1 82 ? 16.372 15.461 -20.555 1.00 87.75 82 GLN A C 1
ATOM 662 O O . GLN A 1 82 ? 16.706 15.918 -21.643 1.00 87.75 82 GLN A O 1
ATOM 667 N N . GLY A 1 83 ? 15.092 15.191 -20.278 1.00 88.25 83 GLY A N 1
ATOM 668 C CA . GLY A 1 83 ? 14.011 15.372 -21.251 1.00 88.25 83 GLY A CA 1
ATOM 669 C C . GLY A 1 83 ? 14.018 14.370 -22.416 1.00 88.25 83 GLY A C 1
ATOM 670 O O . GLY A 1 83 ? 13.275 14.561 -23.375 1.00 88.25 83 GLY A O 1
ATOM 671 N N . LYS A 1 84 ? 14.810 13.291 -22.337 1.00 93.12 84 LYS A N 1
ATOM 672 C CA . LYS A 1 84 ? 14.894 12.214 -23.342 1.00 93.12 84 LYS A CA 1
ATOM 673 C C . LYS A 1 84 ? 13.728 11.232 -23.155 1.00 93.12 84 LYS A C 1
ATOM 675 O O . LYS A 1 84 ? 13.872 10.194 -22.503 1.00 93.12 84 LYS A O 1
ATOM 680 N N . LYS A 1 85 ? 12.543 11.594 -23.655 1.00 95.31 85 LYS A N 1
ATOM 681 C CA . LYS A 1 85 ? 11.272 10.916 -23.332 1.00 95.31 85 LYS A CA 1
ATOM 682 C C . LYS A 1 85 ? 11.218 9.468 -23.820 1.00 95.31 85 LYS A C 1
ATOM 684 O O . LYS A 1 85 ? 10.774 8.601 -23.073 1.00 95.31 85 LYS A O 1
ATOM 689 N N . GLU A 1 86 ? 11.710 9.198 -25.023 1.00 97.44 86 GLU A N 1
ATOM 690 C CA . GLU A 1 86 ? 11.677 7.881 -25.668 1.00 97.44 86 GLU A CA 1
ATOM 691 C C . GLU A 1 86 ? 12.588 6.889 -24.936 1.00 97.44 86 GLU A C 1
ATOM 693 O O . GLU A 1 86 ? 12.167 5.784 -24.603 1.00 97.44 86 GLU A O 1
ATOM 698 N N . LEU A 1 87 ? 13.806 7.316 -24.587 1.00 96.56 87 LEU A N 1
ATOM 699 C CA . LEU A 1 87 ? 14.739 6.516 -23.785 1.00 96.56 87 LEU A CA 1
ATOM 700 C C . LEU A 1 87 ? 14.203 6.284 -22.368 1.00 96.56 87 LEU A C 1
ATOM 702 O O . LEU A 1 87 ? 14.279 5.174 -21.842 1.00 96.56 87 LEU A O 1
ATOM 706 N N . CYS A 1 88 ? 13.591 7.306 -21.761 1.00 96.50 88 CYS A N 1
ATOM 707 C CA . CYS A 1 88 ? 12.912 7.157 -20.477 1.00 96.50 88 CYS A CA 1
ATOM 708 C C . CYS A 1 88 ? 11.795 6.103 -20.552 1.00 96.50 88 CYS A C 1
ATOM 710 O O . CYS A 1 88 ? 11.756 5.197 -19.720 1.00 96.50 88 CYS A O 1
ATOM 712 N N . SER A 1 89 ? 10.927 6.191 -21.564 1.00 98.06 89 SER A N 1
ATOM 713 C CA . SER A 1 89 ? 9.834 5.246 -21.816 1.00 98.06 89 SER A CA 1
ATOM 714 C C . SER A 1 89 ? 10.345 3.814 -22.002 1.00 98.06 89 SER A C 1
ATOM 716 O O . SER A 1 89 ? 9.866 2.904 -21.319 1.00 98.06 89 SER A O 1
ATOM 718 N N . ALA A 1 90 ? 11.373 3.618 -22.835 1.00 98.25 90 ALA A N 1
ATOM 719 C CA . ALA A 1 90 ? 11.991 2.314 -23.067 1.00 98.25 90 ALA A CA 1
ATOM 720 C C . ALA A 1 90 ? 12.531 1.698 -21.764 1.00 98.25 90 ALA A C 1
ATOM 722 O O . ALA A 1 90 ? 12.233 0.544 -21.445 1.00 98.25 90 ALA A O 1
ATOM 723 N N . CYS A 1 91 ? 13.241 2.483 -20.945 1.00 97.62 91 CYS A N 1
ATOM 724 C CA . CYS A 1 91 ? 13.713 2.030 -19.636 1.00 97.62 91 CYS A CA 1
ATOM 725 C C . CYS A 1 91 ? 12.562 1.722 -18.663 1.00 97.62 91 CYS A C 1
ATOM 727 O O . CYS A 1 91 ? 12.662 0.784 -17.871 1.00 97.62 91 CYS A O 1
ATOM 729 N N . LEU A 1 92 ? 11.455 2.470 -18.684 1.00 97.75 92 LEU A N 1
ATOM 730 C CA . LEU A 1 92 ? 10.302 2.168 -17.826 1.00 97.75 92 LEU A CA 1
ATOM 731 C C . LEU A 1 92 ? 9.657 0.830 -18.208 1.00 97.75 92 LEU A C 1
ATOM 733 O O . LEU A 1 92 ? 9.372 0.021 -17.324 1.00 97.75 92 LEU A O 1
ATOM 737 N N . TRP A 1 93 ? 9.458 0.578 -19.504 1.00 98.50 93 TRP A N 1
ATOM 738 C CA . TRP A 1 93 ? 8.907 -0.687 -19.994 1.00 98.50 93 TRP A CA 1
ATOM 739 C C . TRP A 1 93 ? 9.826 -1.864 -19.673 1.00 98.50 93 TRP A C 1
ATOM 741 O O . TRP A 1 93 ? 9.373 -2.836 -19.065 1.00 98.50 93 TRP A O 1
ATOM 751 N N . LYS A 1 94 ? 11.121 -1.749 -19.993 1.00 98.25 94 LYS A N 1
ATOM 752 C CA . LYS A 1 94 ? 12.093 -2.813 -19.727 1.00 98.25 94 LYS A CA 1
ATOM 753 C C . LYS A 1 94 ? 12.274 -3.072 -18.232 1.00 98.25 94 LYS A C 1
ATOM 755 O O . LYS A 1 94 ? 12.269 -4.225 -17.817 1.00 98.25 94 LYS A O 1
ATOM 760 N N . SER A 1 95 ? 12.360 -2.034 -17.395 1.00 96.88 95 SER A N 1
ATOM 761 C CA . SER A 1 95 ? 12.436 -2.250 -15.941 1.00 96.88 95 SER A CA 1
ATOM 762 C C . SER A 1 95 ? 11.176 -2.923 -15.402 1.00 96.88 95 SER A C 1
ATOM 764 O O . SER A 1 95 ? 11.288 -3.836 -14.597 1.00 96.88 95 SER A O 1
ATOM 766 N N . THR A 1 96 ? 9.989 -2.566 -15.901 1.00 97.88 96 THR A N 1
ATOM 767 C CA . THR A 1 96 ? 8.733 -3.229 -15.517 1.00 97.88 96 THR A CA 1
ATOM 768 C C . THR A 1 96 ? 8.717 -4.714 -15.894 1.00 97.88 96 THR A C 1
ATOM 770 O O . THR A 1 96 ? 8.260 -5.539 -15.106 1.00 97.88 96 THR A O 1
ATOM 773 N N . GLU A 1 97 ? 9.200 -5.071 -17.086 1.00 97.44 97 GLU A N 1
ATOM 774 C CA . GLU A 1 97 ? 9.353 -6.467 -17.515 1.00 97.44 97 GLU A CA 1
ATOM 775 C C . GLU A 1 97 ? 10.284 -7.244 -16.577 1.00 97.44 97 GLU A C 1
ATOM 777 O O . GLU A 1 97 ? 9.899 -8.294 -16.060 1.00 97.44 97 GLU A O 1
ATOM 782 N N . LEU A 1 98 ? 11.462 -6.685 -16.294 1.00 97.06 98 LEU A N 1
ATOM 783 C CA . LEU A 1 98 ? 12.450 -7.290 -15.403 1.00 97.06 98 LEU A CA 1
ATOM 784 C C . LEU A 1 98 ? 11.912 -7.437 -13.967 1.00 97.06 98 LEU A C 1
ATOM 786 O O . LEU A 1 98 ? 12.072 -8.492 -13.365 1.00 97.06 98 LEU A O 1
ATOM 790 N N . MET A 1 99 ? 11.179 -6.441 -13.452 1.00 95.88 99 MET A N 1
ATOM 791 C CA . MET A 1 99 ? 10.523 -6.498 -12.135 1.00 95.88 99 MET A CA 1
ATOM 792 C C . MET A 1 99 ? 9.500 -7.637 -12.023 1.00 95.88 99 MET A C 1
ATOM 794 O O . MET A 1 99 ? 9.293 -8.157 -10.934 1.00 95.88 99 MET A O 1
ATOM 798 N N . PHE A 1 100 ? 8.803 -8.003 -13.106 1.00 95.19 100 PHE A N 1
ATOM 799 C CA . PHE A 1 100 ? 7.892 -9.158 -13.089 1.00 95.19 100 PHE A CA 1
ATOM 800 C C . PHE A 1 100 ? 8.635 -10.494 -13.137 1.00 95.19 100 PHE A C 1
ATOM 802 O O . PHE A 1 100 ? 8.122 -11.491 -12.632 1.00 95.19 100 PHE A O 1
ATOM 809 N N . ALA A 1 101 ? 9.803 -10.528 -13.776 1.00 94.94 101 ALA A N 1
ATOM 810 C CA . ALA A 1 101 ? 10.618 -11.730 -13.874 1.00 94.94 101 ALA A CA 1
ATOM 811 C C . ALA A 1 101 ? 11.427 -12.003 -12.599 1.00 94.94 101 ALA A C 1
ATOM 813 O O . ALA A 1 101 ? 11.673 -13.161 -12.262 1.00 94.94 101 ALA A O 1
ATOM 814 N N . ASN A 1 102 ? 11.817 -10.951 -11.879 1.00 92.69 102 ASN A N 1
ATOM 815 C CA . ASN A 1 102 ? 12.626 -11.057 -10.679 1.00 92.69 102 ASN A CA 1
ATOM 816 C C . ASN A 1 102 ? 11.795 -11.514 -9.467 1.00 92.69 102 ASN A C 1
ATOM 818 O O . ASN A 1 102 ? 11.159 -10.716 -8.780 1.00 92.69 102 ASN A O 1
ATOM 822 N N . LYS A 1 103 ? 11.825 -12.821 -9.187 1.00 89.50 103 LYS A N 1
ATOM 823 C CA . LYS A 1 103 ? 11.085 -13.454 -8.080 1.00 89.50 103 LYS A CA 1
ATOM 824 C C . LYS A 1 103 ? 11.706 -13.206 -6.700 1.00 89.50 103 LYS A C 1
ATOM 826 O O . LYS A 1 103 ? 11.061 -13.495 -5.695 1.00 89.50 103 LYS A O 1
ATOM 831 N N . TRP A 1 104 ? 12.934 -12.692 -6.645 1.00 86.62 104 TRP A N 1
ATOM 832 C CA . TRP A 1 104 ? 13.676 -12.480 -5.398 1.00 86.62 104 TRP A CA 1
ATOM 833 C C . TRP A 1 104 ? 13.389 -11.124 -4.752 1.00 86.62 104 TRP A C 1
ATOM 835 O O . TRP A 1 104 ? 13.674 -10.933 -3.571 1.00 86.62 104 TRP A O 1
ATOM 845 N N . TYR A 1 105 ? 12.771 -10.196 -5.491 1.00 82.62 105 TYR A N 1
ATOM 846 C CA . TYR A 1 105 ? 12.369 -8.890 -4.977 1.00 82.62 105 TYR A CA 1
ATOM 847 C C . TYR A 1 105 ? 10.852 -8.716 -4.991 1.00 82.62 105 TYR A C 1
ATOM 849 O O . TYR A 1 105 ? 10.190 -8.803 -6.023 1.00 82.62 105 TYR A O 1
ATOM 857 N N . ALA A 1 106 ? 10.298 -8.384 -3.825 1.00 81.62 106 ALA A N 1
ATOM 858 C CA . ALA A 1 106 ? 8.884 -8.064 -3.671 1.00 81.62 106 ALA A CA 1
ATOM 859 C C . ALA A 1 106 ? 8.614 -6.589 -4.022 1.00 81.62 106 ALA A C 1
ATOM 861 O O . ALA A 1 106 ? 8.634 -5.702 -3.161 1.00 81.62 106 ALA A O 1
ATOM 862 N N . TRP A 1 107 ? 8.364 -6.319 -5.303 1.00 88.62 107 TRP A N 1
ATOM 863 C CA . TRP A 1 107 ? 7.946 -5.002 -5.786 1.00 88.62 107 TRP A CA 1
ATOM 864 C C . TRP A 1 107 ? 6.512 -4.678 -5.365 1.00 88.62 107 TRP A C 1
ATOM 866 O O . TRP A 1 107 ? 5.615 -5.511 -5.468 1.00 88.62 107 TRP A O 1
ATOM 876 N N . ARG A 1 108 ? 6.269 -3.440 -4.918 1.00 89.88 108 ARG A N 1
ATOM 877 C CA . ARG A 1 108 ? 4.924 -3.002 -4.513 1.00 89.88 108 ARG A CA 1
ATOM 878 C C . ARG A 1 108 ? 4.157 -2.450 -5.700 1.00 89.88 108 ARG A C 1
ATOM 880 O O . ARG A 1 108 ? 4.753 -1.961 -6.663 1.00 89.88 108 ARG A O 1
ATOM 887 N N . LYS A 1 109 ? 2.826 -2.376 -5.596 1.00 92.12 109 LYS A N 1
ATOM 888 C CA . LYS A 1 109 ? 1.990 -1.823 -6.676 1.00 92.12 109 LYS A CA 1
ATOM 889 C C . LYS A 1 109 ? 2.437 -0.439 -7.147 1.00 92.12 109 LYS A C 1
ATOM 891 O O . LYS A 1 109 ? 2.483 -0.168 -8.347 1.00 92.12 109 LYS A O 1
ATOM 896 N N . ARG A 1 110 ? 2.829 0.427 -6.208 1.00 90.50 110 ARG A N 1
ATOM 897 C CA . ARG A 1 110 ? 3.336 1.778 -6.505 1.00 90.50 110 ARG A CA 1
ATOM 898 C C . ARG A 1 110 ? 4.567 1.789 -7.423 1.00 90.50 110 ARG A C 1
ATOM 900 O O . ARG A 1 110 ? 4.754 2.758 -8.154 1.00 90.50 110 ARG A O 1
ATOM 907 N N . ASP A 1 111 ? 5.403 0.750 -7.371 1.00 92.88 111 ASP A N 1
ATOM 908 C CA . ASP A 1 111 ? 6.617 0.659 -8.178 1.00 92.88 111 ASP A CA 1
ATOM 909 C C . ASP A 1 111 ? 6.264 0.372 -9.643 1.00 92.88 111 ASP A C 1
ATOM 911 O O . ASP A 1 111 ? 6.801 1.034 -10.527 1.00 92.88 111 ASP A O 1
ATOM 915 N N . TYR A 1 112 ? 5.285 -0.502 -9.897 1.00 95.94 112 TYR A N 1
ATOM 916 C CA . TYR A 1 112 ? 4.745 -0.764 -11.239 1.00 95.94 112 TYR A CA 1
ATOM 917 C C . TYR A 1 112 ? 3.941 0.423 -11.788 1.00 95.94 112 TYR A C 1
ATOM 919 O O . TYR A 1 112 ? 4.092 0.811 -12.945 1.00 95.94 112 TYR A O 1
ATOM 927 N N . VAL A 1 113 ? 3.126 1.070 -10.946 1.00 95.12 113 VAL A N 1
ATOM 928 C CA . VAL A 1 113 ? 2.336 2.270 -11.302 1.00 95.12 113 VAL A CA 1
ATOM 929 C C . VAL A 1 113 ? 3.209 3.439 -11.768 1.00 95.12 113 VAL A C 1
ATOM 931 O O . VAL A 1 113 ? 2.740 4.335 -12.481 1.00 95.12 113 VAL A O 1
ATOM 934 N N . ARG A 1 114 ? 4.504 3.428 -11.433 1.00 94.25 114 ARG A N 1
ATOM 935 C CA . ARG A 1 114 ? 5.479 4.368 -11.986 1.00 94.25 114 ARG A CA 1
ATOM 936 C C . ARG A 1 114 ? 5.454 4.391 -13.515 1.00 94.25 114 ARG A C 1
ATOM 938 O O . ARG A 1 114 ? 5.533 5.482 -14.074 1.00 94.25 114 ARG A O 1
ATOM 945 N N . LEU A 1 115 ? 5.266 3.237 -14.164 1.00 96.69 115 LEU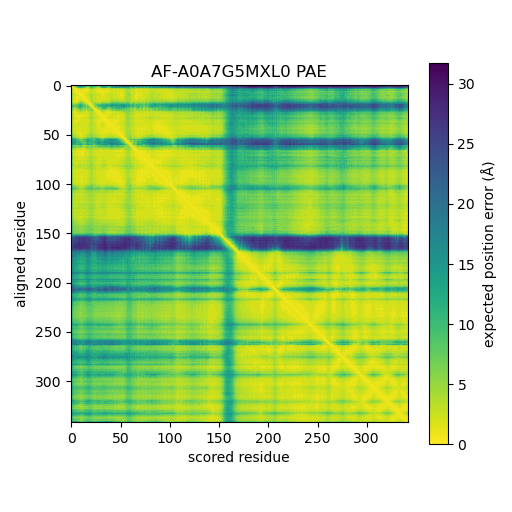 A N 1
ATOM 946 C CA . LEU A 1 115 ? 5.128 3.129 -15.616 1.00 96.69 115 LEU A CA 1
ATOM 947 C C . LEU A 1 115 ? 4.003 4.038 -16.133 1.00 96.69 115 LEU A C 1
ATOM 949 O O . LEU A 1 115 ? 4.221 4.801 -17.062 1.00 96.69 115 LEU A O 1
ATOM 953 N N . ILE A 1 116 ? 2.827 4.039 -15.502 1.00 96.62 116 ILE A N 1
ATOM 954 C CA . ILE A 1 116 ? 1.691 4.880 -15.921 1.00 96.62 116 ILE A CA 1
ATOM 955 C C . ILE A 1 116 ? 1.976 6.359 -15.632 1.00 96.62 116 ILE A C 1
ATOM 957 O O . ILE A 1 116 ? 1.887 7.217 -16.510 1.00 96.62 116 ILE A O 1
ATOM 961 N N . THR A 1 117 ? 2.323 6.668 -14.380 1.00 94.75 117 THR A N 1
ATOM 962 C CA . THR A 1 117 ? 2.436 8.061 -13.913 1.00 94.75 117 THR A CA 1
ATOM 963 C C . THR A 1 117 ? 3.554 8.833 -14.607 1.00 94.75 117 THR A C 1
ATOM 965 O O . THR A 1 117 ? 3.428 10.037 -14.813 1.00 94.75 117 THR A O 1
ATOM 968 N N . TRP A 1 118 ? 4.652 8.172 -14.980 1.00 94.25 118 TRP A N 1
ATOM 969 C CA . TRP A 1 118 ? 5.757 8.830 -15.670 1.00 94.25 118 TRP A CA 1
ATOM 970 C C . TRP A 1 118 ? 5.458 9.084 -17.144 1.00 94.25 118 TRP A C 1
ATOM 972 O O . TRP A 1 118 ? 5.802 10.157 -17.628 1.00 94.25 118 TRP A O 1
ATOM 982 N N . HIS A 1 119 ? 4.749 8.184 -17.830 1.00 95.75 119 HIS A N 1
ATOM 983 C CA . HIS A 1 119 ? 4.281 8.462 -19.188 1.00 95.75 119 HIS A CA 1
ATOM 984 C C . HIS A 1 119 ? 3.345 9.680 -19.227 1.00 95.75 119 HIS A C 1
ATOM 986 O O . HIS A 1 119 ? 3.532 10.545 -20.080 1.00 95.75 119 HIS A O 1
ATOM 992 N N . TYR A 1 120 ? 2.435 9.839 -18.254 1.00 94.06 120 TYR A N 1
ATOM 993 C CA . TYR A 1 120 ? 1.645 11.075 -18.135 1.00 94.06 120 TYR A CA 1
ATOM 994 C C . TYR A 1 120 ? 2.520 12.316 -17.904 1.00 94.06 120 TYR A C 1
ATOM 996 O O . TYR A 1 120 ? 2.361 13.307 -18.612 1.00 94.06 120 TYR A O 1
ATOM 1004 N N . LYS A 1 121 ? 3.507 12.261 -16.996 1.00 91.81 121 LYS A N 1
ATOM 1005 C CA . LYS A 1 121 ? 4.447 13.382 -16.774 1.00 91.81 121 LYS A CA 1
ATOM 1006 C C . LYS A 1 121 ? 5.259 13.759 -18.015 1.00 91.81 121 LYS A C 1
ATOM 1008 O O . LYS A 1 121 ? 5.634 14.917 -18.164 1.00 91.81 121 LYS A O 1
ATOM 1013 N N . LEU A 1 122 ? 5.562 12.789 -18.875 1.00 91.88 122 LEU A N 1
ATOM 1014 C CA . LEU A 1 122 ? 6.270 12.999 -20.137 1.00 91.88 122 LEU A CA 1
ATOM 1015 C C . LEU A 1 122 ? 5.343 13.531 -21.248 1.00 91.88 122 LEU A C 1
ATOM 1017 O O . LEU A 1 122 ? 5.835 13.905 -22.312 1.00 91.88 122 LEU A O 1
ATOM 1021 N N . GLY A 1 123 ? 4.026 13.591 -21.029 1.00 92.44 123 GLY A N 1
ATOM 1022 C CA . GLY A 1 123 ? 3.039 13.930 -22.060 1.00 92.44 123 GLY A CA 1
ATOM 1023 C C . GLY A 1 123 ? 2.793 12.799 -23.067 1.00 92.44 123 GLY A C 1
ATOM 1024 O O . GLY A 1 123 ? 2.349 13.053 -24.179 1.00 92.44 123 GLY A O 1
ATOM 1025 N N . MET A 1 124 ? 3.108 11.552 -22.703 1.00 94.62 124 MET A N 1
ATOM 1026 C CA . MET A 1 124 ? 2.945 10.358 -23.540 1.00 94.62 124 MET A CA 1
ATOM 1027 C C . MET A 1 124 ? 1.651 9.616 -23.173 1.00 94.62 124 MET A C 1
ATOM 1029 O O . MET A 1 124 ? 1.677 8.496 -22.663 1.00 94.62 124 MET A O 1
ATOM 1033 N N . GLU A 1 125 ? 0.500 10.250 -23.395 1.00 94.62 125 GLU A N 1
ATOM 1034 C CA . GLU A 1 125 ? -0.798 9.739 -22.923 1.00 94.62 125 GLU A CA 1
ATOM 1035 C C . GLU A 1 125 ? -1.156 8.358 -23.487 1.00 94.62 125 GLU A C 1
ATOM 1037 O O . GLU A 1 125 ? -1.642 7.497 -22.752 1.00 94.62 125 GLU A O 1
ATOM 1042 N N . GLN A 1 126 ? -0.872 8.112 -24.769 1.00 96.50 126 GLN A N 1
ATOM 1043 C CA . GLN A 1 126 ? -1.141 6.818 -25.402 1.00 96.50 126 GLN A CA 1
ATOM 1044 C C . GLN A 1 126 ? -0.327 5.687 -24.754 1.00 96.50 126 GLN A C 1
ATOM 1046 O O . GLN A 1 126 ? -0.873 4.622 -24.457 1.00 96.50 126 GLN A O 1
ATOM 1051 N N . GLU A 1 127 ? 0.951 5.931 -24.449 1.00 97.38 127 GLU A N 1
ATOM 1052 C CA . GLU A 1 127 ? 1.789 4.960 -23.738 1.00 97.38 127 GLU A CA 1
ATOM 1053 C C . GLU A 1 127 ? 1.334 4.768 -22.285 1.00 97.38 127 GLU A C 1
ATOM 1055 O O . GLU A 1 127 ? 1.350 3.644 -21.783 1.00 97.38 127 GLU A O 1
ATOM 1060 N N . ALA A 1 128 ? 0.832 5.813 -21.618 1.00 96.75 128 ALA A N 1
ATOM 1061 C CA . ALA A 1 128 ? 0.245 5.681 -20.284 1.00 96.75 128 ALA A CA 1
ATOM 1062 C C . ALA A 1 128 ? -1.008 4.780 -20.288 1.00 96.75 128 ALA A C 1
ATOM 1064 O O . ALA A 1 128 ? -1.159 3.925 -19.410 1.00 96.75 128 ALA A O 1
ATOM 1065 N N . LEU A 1 129 ? -1.881 4.914 -21.294 1.00 96.44 129 LEU A N 1
ATOM 1066 C CA . LEU A 1 129 ? -3.061 4.054 -21.466 1.00 96.44 129 LEU A CA 1
ATOM 1067 C C . LEU A 1 129 ? -2.673 2.606 -21.799 1.00 96.44 129 LEU A C 1
ATOM 1069 O O . LEU A 1 129 ? -3.252 1.656 -21.265 1.00 96.44 129 LEU A O 1
ATOM 1073 N N . LYS A 1 130 ? -1.653 2.417 -22.640 1.00 98.12 130 LYS A N 1
ATOM 1074 C CA . LYS A 1 130 ? -1.083 1.097 -22.940 1.00 98.12 130 LYS A CA 1
ATOM 1075 C C . LYS A 1 130 ? -0.508 0.439 -21.684 1.00 98.12 130 LYS A C 1
ATOM 1077 O O . LYS A 1 130 ? -0.819 -0.721 -21.415 1.00 98.12 130 LYS A O 1
ATOM 1082 N N . ALA A 1 131 ? 0.248 1.183 -20.878 1.00 97.81 131 ALA A N 1
ATOM 1083 C CA . ALA A 1 131 ? 0.769 0.732 -19.590 1.00 97.81 131 ALA A CA 1
ATOM 1084 C C . ALA A 1 131 ? -0.347 0.342 -18.613 1.00 97.81 131 ALA A C 1
ATOM 1086 O O . ALA A 1 131 ? -0.280 -0.709 -17.977 1.00 97.81 131 ALA A O 1
ATOM 1087 N N . GLN A 1 132 ? -1.409 1.146 -18.530 1.00 96.75 132 GLN A N 1
ATOM 1088 C CA . GLN A 1 132 ? -2.578 0.841 -17.708 1.00 96.75 132 GLN A CA 1
ATOM 1089 C C . GLN A 1 132 ? -3.222 -0.492 -18.112 1.00 96.75 132 GLN A C 1
ATOM 1091 O O . GLN A 1 132 ? -3.502 -1.333 -17.256 1.00 96.75 132 GLN A O 1
ATOM 1096 N N . ASN A 1 133 ? -3.438 -0.705 -19.411 1.00 96.88 133 ASN A N 1
ATOM 1097 C CA . ASN A 1 133 ? -4.010 -1.949 -19.924 1.00 96.88 133 ASN A CA 1
ATOM 1098 C C . ASN A 1 133 ? -3.080 -3.147 -19.701 1.00 96.88 133 ASN A C 1
ATOM 1100 O O . ASN A 1 133 ? -3.551 -4.230 -19.357 1.00 96.88 133 ASN A O 1
ATOM 1104 N N . TYR A 1 134 ? -1.770 -2.953 -19.851 1.00 97.69 134 TYR A N 1
ATOM 1105 C CA . TYR A 1 134 ? -0.774 -3.980 -19.567 1.00 97.69 134 TYR A CA 1
ATOM 1106 C C . TYR A 1 134 ? -0.806 -4.416 -18.097 1.00 97.69 134 TYR A C 1
ATOM 1108 O O . TYR A 1 134 ? -0.935 -5.607 -17.819 1.00 97.69 134 TYR A O 1
ATOM 1116 N N . LEU A 1 135 ? -0.783 -3.469 -17.153 1.00 96.75 135 LEU A N 1
ATOM 1117 C CA . LEU A 1 135 ? -0.843 -3.794 -15.726 1.00 96.75 135 LEU A CA 1
ATOM 1118 C C . LEU A 1 135 ? -2.181 -4.444 -15.343 1.00 96.75 135 LEU A C 1
ATOM 1120 O O . LEU A 1 135 ? -2.188 -5.408 -14.585 1.00 96.75 135 LEU A O 1
ATOM 1124 N N . ARG A 1 136 ? -3.309 -4.021 -15.928 1.00 95.12 136 ARG A N 1
ATOM 1125 C CA . ARG A 1 136 ? -4.599 -4.714 -15.732 1.00 95.12 136 ARG A CA 1
ATOM 1126 C C . ARG A 1 136 ? -4.552 -6.180 -16.160 1.00 95.12 136 ARG A C 1
ATOM 1128 O O . ARG A 1 136 ? -5.027 -7.040 -15.427 1.00 95.12 136 ARG A O 1
ATOM 1135 N N . LYS A 1 137 ? -3.933 -6.483 -17.307 1.00 95.31 137 LYS A N 1
ATOM 1136 C CA . LYS A 1 137 ? -3.723 -7.870 -17.764 1.00 95.31 137 LYS A CA 1
ATOM 1137 C C . LYS A 1 137 ? -2.808 -8.671 -16.830 1.00 95.31 137 LYS A C 1
ATOM 1139 O O . LYS A 1 137 ? -2.913 -9.890 -16.793 1.00 95.31 137 LYS A O 1
ATOM 1144 N N . LYS A 1 138 ? -1.939 -8.000 -16.068 1.00 94.00 138 LYS A N 1
ATOM 1145 C CA . LYS A 1 138 ? -1.104 -8.595 -15.010 1.00 94.00 138 LYS A CA 1
ATOM 1146 C C . LYS A 1 138 ? -1.824 -8.729 -13.659 1.00 94.00 138 LYS A C 1
ATOM 1148 O O . LYS A 1 138 ? -1.188 -9.105 -12.685 1.00 94.00 138 LYS A O 1
ATOM 1153 N N . GLY A 1 139 ? -3.125 -8.431 -13.593 1.00 91.50 139 GLY A N 1
ATOM 1154 C CA . GLY A 1 139 ? -3.946 -8.585 -12.388 1.00 91.50 139 GLY A CA 1
ATOM 1155 C C . GLY A 1 139 ? -4.093 -7.319 -11.541 1.00 91.50 139 GLY A C 1
ATOM 1156 O O . GLY A 1 139 ? -4.779 -7.352 -10.525 1.00 91.50 139 GLY A O 1
ATOM 1157 N N . PHE A 1 140 ? -3.511 -6.186 -11.950 1.00 93.50 140 PHE A N 1
ATOM 1158 C CA . PHE A 1 140 ? -3.653 -4.938 -11.200 1.00 93.50 140 PHE A CA 1
ATOM 1159 C C . PHE A 1 140 ? -5.068 -4.373 -11.314 1.00 93.50 140 PHE A C 1
ATOM 1161 O O . PHE A 1 140 ? -5.604 -4.186 -12.410 1.00 93.50 140 PHE A O 1
ATOM 1168 N N . ILE A 1 141 ? -5.637 -4.006 -10.170 1.00 93.38 141 ILE A N 1
ATOM 1169 C CA . ILE A 1 141 ? -6.930 -3.330 -10.074 1.00 93.38 141 ILE A CA 1
ATOM 1170 C C . ILE A 1 141 ? -6.669 -1.862 -9.751 1.00 93.38 141 ILE A C 1
ATOM 1172 O O . ILE A 1 141 ? -5.847 -1.552 -8.895 1.00 93.38 141 ILE A O 1
ATOM 1176 N N . PHE A 1 142 ? -7.349 -0.948 -10.439 1.00 94.00 142 PHE A N 1
ATOM 1177 C CA . PHE A 1 142 ? -7.221 0.492 -10.209 1.00 94.00 142 PHE A CA 1
ATOM 1178 C C . PHE A 1 142 ? -8.583 1.088 -9.899 1.00 94.00 142 PHE A C 1
ATOM 1180 O O . PHE A 1 142 ? -9.540 0.829 -10.632 1.00 94.00 142 PHE A O 1
ATOM 1187 N N . THR A 1 143 ? -8.653 1.909 -8.857 1.00 93.88 143 THR A N 1
ATOM 1188 C CA . THR A 1 143 ? -9.834 2.732 -8.591 1.00 93.88 143 THR A CA 1
ATOM 1189 C C . THR A 1 143 ? -9.916 3.887 -9.591 1.00 93.88 143 THR A C 1
ATOM 1191 O O . THR A 1 143 ? -8.911 4.305 -10.170 1.00 93.88 143 THR A O 1
ATOM 1194 N N . GLU A 1 144 ? -11.105 4.453 -9.795 1.00 91.19 144 GLU A N 1
ATOM 1195 C CA . GLU A 1 144 ? -11.250 5.665 -10.620 1.00 91.19 144 GLU A CA 1
ATOM 1196 C C . GLU A 1 144 ? -10.429 6.835 -10.063 1.00 91.19 144 GLU A C 1
ATOM 1198 O O . GLU A 1 144 ? -9.838 7.605 -10.820 1.00 91.19 144 GLU A O 1
ATOM 1203 N N . ILE A 1 145 ? -10.325 6.920 -8.735 1.00 91.88 145 ILE A N 1
ATOM 1204 C CA . ILE A 1 145 ? -9.531 7.934 -8.041 1.00 91.88 145 ILE A CA 1
ATOM 1205 C C . ILE A 1 145 ? -8.050 7.789 -8.378 1.00 91.88 145 ILE A C 1
ATOM 1207 O O . ILE A 1 145 ? -7.413 8.789 -8.699 1.00 91.88 145 ILE A O 1
ATOM 1211 N N . GLU A 1 146 ? -7.507 6.569 -8.351 1.00 92.50 146 GLU A N 1
ATOM 1212 C CA . GLU A 1 146 ? -6.123 6.309 -8.762 1.00 92.50 146 GLU A CA 1
ATOM 1213 C C . GLU A 1 146 ? -5.877 6.800 -10.185 1.00 92.50 146 GLU A C 1
ATOM 1215 O O . GLU A 1 146 ? -4.937 7.549 -10.435 1.00 92.50 146 GLU A O 1
ATOM 1220 N N . LEU A 1 147 ? -6.756 6.433 -11.115 1.00 91.00 147 LEU A N 1
ATOM 1221 C CA . LEU A 1 147 ? -6.598 6.783 -12.523 1.00 91.00 147 LEU A CA 1
ATOM 1222 C C . LEU A 1 147 ? -6.677 8.294 -12.758 1.00 91.00 147 LEU A C 1
ATOM 1224 O O . LEU A 1 147 ? -5.870 8.844 -13.510 1.00 91.00 147 LEU A O 1
ATOM 1228 N N . ASN A 1 148 ? -7.602 8.977 -12.085 1.00 90.19 148 ASN A N 1
ATOM 1229 C CA . ASN A 1 148 ? -7.717 10.432 -12.150 1.00 90.19 148 ASN A CA 1
ATOM 1230 C C . ASN A 1 148 ? -6.499 11.123 -11.526 1.00 90.19 148 ASN A C 1
ATOM 1232 O O . ASN A 1 148 ? -5.985 12.093 -12.087 1.00 90.19 148 ASN A O 1
ATOM 1236 N N . GLN A 1 149 ? -5.977 10.599 -10.415 1.00 90.00 149 GLN A N 1
ATOM 1237 C CA . GLN A 1 149 ? -4.731 11.085 -9.826 1.00 90.00 149 GLN A CA 1
ATOM 1238 C C . GLN A 1 149 ? -3.558 10.910 -10.787 1.00 90.00 149 GLN A C 1
ATOM 1240 O O . GLN A 1 149 ? -2.782 11.843 -10.941 1.00 90.00 149 GLN A O 1
ATOM 1245 N N . TYR A 1 150 ? -3.444 9.767 -11.472 1.00 90.50 150 TYR A N 1
ATOM 1246 C CA . TYR A 1 150 ? -2.352 9.507 -12.418 1.00 90.50 150 TYR A CA 1
ATOM 1247 C C . TYR A 1 150 ? -2.367 10.465 -13.615 1.00 90.50 150 TYR A C 1
ATOM 1249 O O . TYR A 1 150 ? -1.306 10.937 -14.019 1.00 90.50 150 TYR A O 1
ATOM 1257 N N . ARG A 1 151 ? -3.554 10.790 -14.145 1.00 87.69 151 ARG A N 1
ATOM 1258 C CA . ARG A 1 151 ? -3.737 11.735 -15.264 1.00 87.69 151 ARG A CA 1
ATOM 1259 C C . ARG A 1 151 ? -3.394 13.172 -14.891 1.00 87.69 151 ARG A C 1
ATOM 1261 O O . ARG A 1 151 ? -2.860 13.917 -15.700 1.00 87.69 151 ARG A O 1
ATOM 1268 N N . THR A 1 152 ? -3.705 13.559 -13.659 1.00 84.38 152 THR A N 1
ATOM 1269 C CA . THR A 1 152 ? -3.510 14.928 -13.157 1.00 84.38 152 THR A CA 1
ATOM 1270 C C . THR A 1 152 ? -2.102 15.172 -12.612 1.00 84.38 152 THR A C 1
ATOM 1272 O O . THR A 1 152 ? -1.798 16.283 -12.164 1.00 84.38 152 THR A O 1
ATOM 1275 N N . VAL A 1 153 ? -1.213 14.168 -12.661 1.00 77.12 153 VAL A N 1
ATOM 1276 C CA . VAL A 1 153 ? 0.183 14.326 -12.246 1.00 77.12 153 VAL A CA 1
ATOM 1277 C C . VAL A 1 153 ? 0.910 15.264 -13.207 1.00 77.12 153 VAL A C 1
ATOM 1279 O O . VAL A 1 153 ? 1.518 14.851 -14.189 1.00 77.12 153 VAL A O 1
ATOM 1282 N N . THR A 1 154 ? 0.912 16.548 -12.874 1.00 60.75 154 THR A N 1
ATOM 1283 C CA . THR A 1 154 ? 1.771 17.538 -13.522 1.00 60.75 154 THR A CA 1
ATOM 1284 C C . THR A 1 154 ? 3.207 17.389 -13.026 1.00 60.75 154 THR A C 1
ATOM 1286 O O . THR A 1 154 ? 3.464 17.010 -11.876 1.00 60.75 154 THR A O 1
ATOM 1289 N N . SER A 1 155 ? 4.174 17.701 -13.891 1.00 53.50 155 SER A N 1
ATOM 1290 C CA . SER A 1 155 ? 5.592 17.809 -13.548 1.00 53.50 155 SER A CA 1
ATOM 1291 C C . SER A 1 155 ? 5.834 19.013 -12.629 1.00 53.50 155 SER A C 1
ATOM 1293 O O . SER A 1 155 ? 6.513 19.968 -12.993 1.00 53.50 155 SER A O 1
ATOM 1295 N N . LYS A 1 156 ? 5.306 18.999 -11.402 1.00 44.69 156 LYS A N 1
ATOM 1296 C CA . LYS A 1 156 ? 5.852 19.852 -10.349 1.00 44.69 156 LYS A CA 1
ATOM 1297 C C . LYS A 1 156 ? 7.209 19.263 -9.990 1.00 44.69 156 LYS A C 1
ATOM 1299 O O . LYS A 1 156 ? 7.311 18.413 -9.104 1.00 44.69 156 LYS A O 1
ATOM 1304 N N . ILE A 1 157 ? 8.253 19.686 -10.706 1.00 43.31 157 ILE A N 1
ATOM 1305 C CA . ILE A 1 157 ? 9.604 19.680 -10.150 1.00 43.31 157 ILE A CA 1
ATOM 1306 C C . ILE A 1 157 ? 9.443 20.450 -8.844 1.00 43.31 157 ILE A C 1
ATOM 1308 O O . ILE A 1 157 ? 9.175 21.651 -8.859 1.00 43.31 157 ILE A O 1
ATOM 1312 N N . LYS A 1 158 ? 9.447 19.743 -7.708 1.00 39.28 158 LYS A N 1
ATOM 1313 C CA . LYS A 1 158 ? 9.459 20.416 -6.414 1.00 39.28 158 LYS A CA 1
ATOM 1314 C C . LYS A 1 158 ? 10.685 21.314 -6.462 1.00 39.28 158 LYS A C 1
ATOM 1316 O O . LYS A 1 158 ? 11.793 20.794 -6.586 1.00 39.28 158 LYS A O 1
ATOM 1321 N N . ALA A 1 159 ? 10.477 22.629 -6.396 1.00 36.22 159 ALA A N 1
ATOM 1322 C CA . ALA A 1 159 ? 11.564 23.548 -6.110 1.00 36.22 159 ALA A CA 1
ATOM 1323 C C . ALA A 1 159 ? 12.336 22.969 -4.913 1.00 36.22 159 ALA A C 1
ATOM 1325 O O . ALA A 1 159 ? 11.684 22.427 -4.004 1.00 36.22 159 ALA A O 1
ATOM 1326 N N . PRO A 1 160 ? 13.681 22.999 -4.926 1.00 38.41 160 PRO A N 1
ATOM 1327 C CA . PRO A 1 160 ? 14.460 22.539 -3.789 1.00 38.41 160 PRO A CA 1
ATOM 1328 C C . PRO A 1 160 ? 13.845 23.169 -2.545 1.00 38.41 160 PRO A C 1
ATOM 1330 O O . PRO A 1 160 ? 13.666 24.389 -2.485 1.00 38.41 160 PRO A O 1
ATOM 1333 N N . LYS A 1 161 ? 13.398 22.326 -1.602 1.00 40.75 161 LYS A N 1
ATOM 1334 C CA . LYS A 1 161 ? 12.895 22.825 -0.325 1.00 40.75 161 LYS A CA 1
ATOM 1335 C C . LYS A 1 161 ? 13.992 23.747 0.195 1.00 40.75 161 LYS A C 1
ATOM 1337 O O . LYS A 1 161 ? 15.119 23.280 0.364 1.00 40.75 161 LYS A O 1
ATOM 1342 N N . LYS A 1 162 ? 13.675 25.033 0.418 1.00 40.25 162 LYS A N 1
ATOM 1343 C CA . LYS A 1 162 ? 14.531 25.904 1.233 1.00 40.25 162 LYS A CA 1
ATOM 1344 C C . LYS A 1 162 ? 14.939 25.078 2.453 1.00 40.25 162 LYS A C 1
ATOM 1346 O O . LYS A 1 162 ? 14.056 24.382 2.969 1.00 40.25 162 LYS A O 1
ATOM 1351 N N . PRO A 1 163 ? 16.219 25.082 2.862 1.00 38.44 163 PRO A N 1
ATOM 1352 C CA . PRO A 1 163 ? 1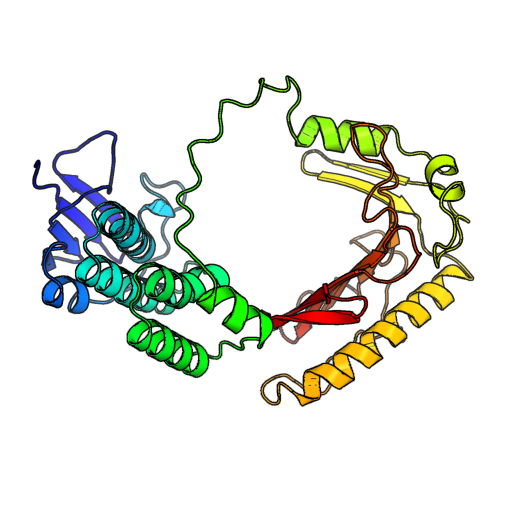6.641 24.332 4.031 1.00 38.44 163 PRO A CA 1
ATOM 1353 C C . PRO A 1 163 ? 15.695 24.722 5.159 1.00 38.44 163 PRO A C 1
ATOM 1355 O O . PRO A 1 163 ? 15.653 25.880 5.574 1.00 38.44 163 PRO A O 1
ATOM 1358 N N . ALA A 1 164 ? 14.837 23.778 5.551 1.00 49.00 164 ALA A N 1
ATOM 1359 C CA . ALA A 1 164 ? 14.017 23.965 6.723 1.00 49.00 164 ALA A CA 1
ATOM 1360 C C . ALA A 1 164 ? 15.015 24.211 7.848 1.00 49.00 164 ALA A C 1
ATOM 1362 O O . ALA A 1 164 ? 16.020 23.496 7.935 1.00 49.00 164 ALA A O 1
ATOM 1363 N N . GLN A 1 165 ? 14.773 25.253 8.641 1.00 51.50 165 GLN A N 1
ATOM 1364 C CA . GLN A 1 165 ? 15.476 25.457 9.899 1.00 51.50 165 GLN A CA 1
ATOM 1365 C C . GLN A 1 165 ? 15.547 24.083 10.570 1.00 51.50 165 GLN A C 1
ATOM 1367 O O . GLN A 1 165 ? 14.507 23.438 10.723 1.00 51.50 165 GLN A O 1
ATOM 1372 N N . LYS A 1 166 ? 16.766 23.571 10.787 1.00 51.09 166 LYS A N 1
ATOM 1373 C CA . LYS A 1 166 ? 16.985 22.223 11.318 1.00 51.09 166 LYS A CA 1
ATOM 1374 C C . LYS A 1 166 ? 16.333 22.186 12.692 1.00 51.09 166 LYS A C 1
ATOM 1376 O O . LYS A 1 166 ? 16.918 22.641 13.668 1.00 51.09 166 LYS A O 1
ATOM 1381 N N . ASP A 1 167 ? 15.108 21.686 12.732 1.00 59.53 167 ASP A N 1
ATOM 1382 C CA . ASP A 1 167 ? 14.470 21.244 13.953 1.00 59.53 167 ASP A CA 1
ATOM 1383 C C . ASP A 1 167 ? 15.451 20.266 14.602 1.00 59.53 167 ASP A C 1
ATOM 1385 O O . ASP A 1 167 ? 15.893 19.308 13.961 1.00 59.53 167 ASP A O 1
ATOM 1389 N N . THR A 1 168 ? 15.888 20.569 15.819 1.00 73.81 168 THR A N 1
ATOM 1390 C CA . THR A 1 168 ? 16.951 19.814 16.499 1.00 73.81 168 THR A CA 1
ATOM 1391 C C . THR A 1 168 ? 16.516 18.393 16.845 1.00 73.81 168 THR A C 1
ATOM 1393 O O . THR A 1 168 ? 17.367 17.534 17.047 1.00 73.81 168 THR A O 1
ATOM 1396 N N . LEU A 1 169 ? 15.203 18.141 16.860 1.00 79.56 169 LEU A N 1
ATOM 1397 C CA . LEU A 1 169 ? 14.587 16.853 17.155 1.00 79.56 169 LEU A CA 1
ATOM 1398 C C . LEU A 1 169 ? 14.146 16.137 15.877 1.00 79.56 169 LEU A C 1
ATOM 1400 O O . LEU A 1 169 ? 13.395 16.672 15.052 1.00 79.56 169 LEU A O 1
ATOM 1404 N N . SER A 1 170 ? 14.556 14.880 15.758 1.00 85.81 170 SER A N 1
ATOM 1405 C CA . SER A 1 170 ? 14.088 13.954 14.735 1.00 85.81 170 SER A CA 1
ATOM 1406 C C . SER A 1 170 ? 12.588 13.673 14.864 1.00 85.81 170 SER A C 1
ATOM 1408 O O . SER A 1 170 ? 11.975 13.825 15.923 1.00 85.81 170 SER A O 1
ATOM 1410 N N . TYR A 1 171 ? 11.984 13.195 13.772 1.00 83.19 171 TYR A N 1
ATOM 1411 C CA . TYR A 1 171 ? 10.600 12.710 13.775 1.00 83.19 171 TYR A CA 1
ATOM 1412 C C . TYR A 1 171 ? 10.359 11.679 14.887 1.00 83.19 171 TYR A C 1
ATOM 1414 O O . TYR A 1 171 ? 9.343 11.739 15.577 1.00 83.19 171 TYR A O 1
ATOM 1422 N N . HIS A 1 172 ? 11.327 10.782 15.099 1.00 84.81 172 HIS A N 1
ATOM 1423 C CA . HIS A 1 172 ? 11.192 9.725 16.087 1.00 84.81 172 HIS A CA 1
ATOM 1424 C C . HIS A 1 172 ? 11.206 10.237 17.526 1.00 84.81 172 HIS A C 1
ATOM 1426 O O . HIS A 1 172 ? 10.457 9.740 18.363 1.00 84.81 172 HIS A O 1
ATOM 1432 N N . GLU A 1 173 ? 12.033 11.238 17.817 1.00 88.06 173 GLU A N 1
ATOM 1433 C CA . GLU A 1 173 ? 12.065 11.862 19.141 1.00 88.06 173 GLU A CA 1
ATOM 1434 C C . GLU A 1 173 ? 10.766 12.618 19.427 1.00 88.06 173 GLU A C 1
ATOM 1436 O O . GLU A 1 173 ? 10.250 12.564 20.545 1.00 88.06 173 GLU A O 1
ATOM 1441 N N . LYS A 1 174 ? 10.194 13.264 18.404 1.00 88.62 174 LYS A N 1
ATOM 1442 C CA . LYS A 1 174 ? 8.902 13.946 18.514 1.00 88.62 174 LYS A CA 1
ATOM 1443 C C . LYS A 1 174 ? 7.767 12.973 18.804 1.00 88.62 174 LYS A C 1
ATOM 1445 O O . LYS A 1 174 ? 7.025 13.200 19.756 1.00 88.62 174 LYS A O 1
ATOM 1450 N N . GLU A 1 175 ? 7.631 11.891 18.036 1.00 87.88 175 GLU A N 1
ATOM 1451 C CA . GLU A 1 175 ? 6.576 10.905 18.300 1.00 87.88 175 GLU A CA 1
ATOM 1452 C C . GLU A 1 175 ? 6.753 10.216 19.659 1.00 87.88 175 GLU A C 1
ATOM 1454 O O . GLU A 1 175 ? 5.776 10.062 20.392 1.00 87.88 175 GLU A O 1
ATOM 1459 N N . LEU A 1 176 ? 7.987 9.869 20.044 1.00 90.94 176 LEU A N 1
ATOM 1460 C CA . LEU A 1 176 ? 8.264 9.293 21.360 1.00 90.94 176 LEU A CA 1
ATOM 1461 C C . LEU A 1 176 ? 7.855 10.247 22.490 1.00 90.94 176 LEU A C 1
ATOM 1463 O O . LEU A 1 176 ? 7.263 9.813 23.480 1.00 90.94 176 LEU A O 1
ATOM 1467 N N . SER A 1 177 ? 8.155 11.541 22.345 1.00 90.44 177 SER A N 1
ATOM 1468 C CA . SER A 1 177 ? 7.744 12.572 23.303 1.00 90.44 177 SER A CA 1
ATOM 1469 C C . SER A 1 177 ? 6.221 12.667 23.406 1.00 90.44 177 SER A C 1
ATOM 1471 O O . SER A 1 177 ? 5.685 12.689 24.514 1.00 90.44 177 SER A O 1
ATOM 1473 N N . ILE A 1 178 ? 5.504 12.640 22.276 1.00 91.38 178 ILE A N 1
ATOM 1474 C CA . ILE A 1 178 ? 4.035 12.618 22.277 1.00 91.38 178 ILE A CA 1
ATOM 1475 C C . ILE A 1 178 ? 3.535 11.393 23.051 1.00 91.38 178 ILE A C 1
ATOM 1477 O O . ILE A 1 178 ? 2.798 11.555 24.018 1.00 91.38 178 ILE A O 1
ATOM 1481 N N . VAL A 1 179 ? 3.968 10.180 22.684 1.00 93.69 179 VAL A N 1
ATOM 1482 C CA . VAL A 1 179 ? 3.490 8.929 23.303 1.00 93.69 179 VAL A CA 1
ATOM 1483 C C . VAL A 1 179 ? 3.727 8.913 24.813 1.00 93.69 179 VAL A C 1
ATOM 1485 O O . VAL A 1 179 ? 2.837 8.516 25.566 1.00 93.69 179 VAL A O 1
ATOM 1488 N N . LYS A 1 180 ? 4.890 9.386 25.276 1.00 93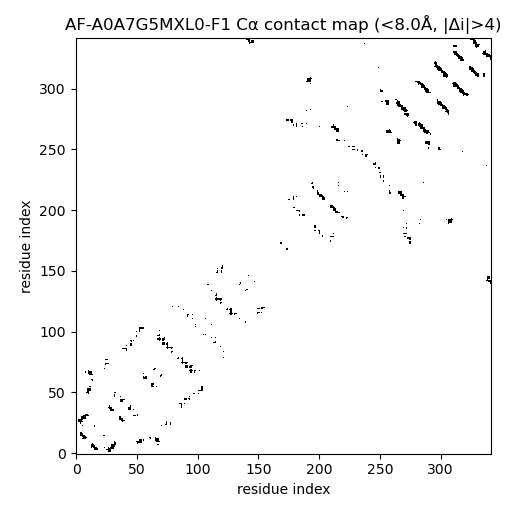.25 180 LYS A N 1
ATOM 1489 C CA . LYS A 1 180 ? 5.206 9.475 26.711 1.00 93.25 180 LYS A CA 1
ATOM 1490 C C . LYS A 1 180 ? 4.273 10.417 27.473 1.00 93.25 180 LYS A C 1
ATOM 1492 O O . LYS A 1 180 ? 3.956 10.133 28.623 1.00 93.25 180 LYS A O 1
ATOM 1497 N N . ASN A 1 181 ? 3.818 11.490 26.832 1.00 93.25 181 ASN A N 1
ATOM 1498 C CA . ASN A 1 181 ? 3.073 12.573 27.473 1.00 93.25 181 ASN A CA 1
ATOM 1499 C C . ASN A 1 181 ? 1.548 12.497 27.281 1.00 93.25 181 ASN A C 1
ATOM 1501 O O . ASN A 1 181 ? 0.835 13.368 27.778 1.00 93.25 181 ASN A O 1
ATOM 1505 N N . ILE A 1 182 ? 1.027 11.493 26.565 1.00 95.12 182 ILE A N 1
ATOM 1506 C CA . ILE A 1 182 ? -0.424 11.272 26.470 1.00 95.12 182 ILE A CA 1
ATOM 1507 C C . ILE A 1 182 ? -0.958 10.749 27.805 1.00 95.12 182 ILE A C 1
ATOM 1509 O O . ILE A 1 182 ? -0.439 9.784 28.382 1.00 95.12 182 ILE A O 1
ATOM 1513 N N . THR A 1 183 ? -2.052 11.351 28.251 1.00 95.31 183 THR A N 1
ATOM 1514 C CA . THR A 1 183 ? -2.801 10.967 29.446 1.00 95.31 183 THR A CA 1
ATOM 1515 C C . THR A 1 183 ? -4.199 10.463 29.089 1.00 95.31 183 THR A C 1
ATOM 1517 O O . THR A 1 183 ? -4.727 10.737 28.011 1.00 95.31 183 THR A O 1
ATOM 1520 N N . THR A 1 184 ? -4.829 9.741 30.016 1.00 96.50 184 THR A N 1
ATOM 1521 C CA . THR A 1 184 ? -6.248 9.367 29.897 1.00 96.50 184 THR A CA 1
ATOM 1522 C C . THR A 1 184 ? -7.150 10.603 29.847 1.00 96.50 184 THR A C 1
ATOM 1524 O O . THR A 1 184 ? -8.162 10.592 29.153 1.00 96.50 184 THR A O 1
ATOM 1527 N N . GLU A 1 185 ? -6.765 11.693 30.517 1.00 96.06 185 GLU A N 1
ATOM 1528 C CA . GLU A 1 185 ? -7.542 12.935 30.523 1.00 96.06 185 GLU A CA 1
ATOM 1529 C C . GLU A 1 185 ? -7.501 13.659 29.173 1.00 96.06 185 GLU A C 1
ATOM 1531 O O . GLU A 1 185 ? -8.533 14.140 28.707 1.00 96.06 185 GLU A O 1
ATOM 1536 N N . ASP A 1 186 ? -6.353 13.635 28.479 1.00 95.38 186 ASP A N 1
ATOM 1537 C CA . ASP A 1 186 ? -6.279 14.107 27.090 1.00 95.38 186 ASP A CA 1
ATOM 1538 C C . ASP A 1 186 ? -7.344 13.403 26.231 1.00 95.38 186 ASP A C 1
ATOM 1540 O O . ASP A 1 186 ? -8.030 14.051 25.444 1.00 95.38 186 ASP A O 1
ATOM 1544 N N . MET A 1 187 ? -7.526 12.090 26.417 1.00 96.25 187 MET A N 1
ATOM 1545 C CA . MET A 1 187 ? -8.524 11.312 25.680 1.00 96.25 187 MET A CA 1
ATOM 1546 C C . MET A 1 187 ? -9.962 11.622 26.118 1.00 96.25 187 MET A C 1
ATOM 1548 O O . MET A 1 187 ? -10.828 11.743 25.256 1.00 96.25 187 MET A O 1
ATOM 1552 N N . ARG A 1 188 ? -10.230 11.794 27.422 1.00 95.19 188 ARG A N 1
ATOM 1553 C CA . ARG A 1 188 ? -11.564 12.169 27.943 1.00 95.19 188 ARG A CA 1
ATOM 1554 C C . ARG A 1 188 ? -12.026 13.541 27.468 1.00 95.19 188 ARG A C 1
ATOM 1556 O O . ARG A 1 188 ? -13.222 13.752 27.289 1.00 95.19 188 ARG A O 1
ATOM 1563 N N . SER A 1 189 ? -11.089 14.459 27.237 1.00 93.88 189 SER A N 1
ATOM 1564 C CA . SER A 1 189 ? -11.397 15.804 26.745 1.00 93.88 189 SER A CA 1
ATOM 1565 C C . SER A 1 189 ? -11.958 15.821 25.312 1.00 93.88 189 SER A C 1
ATOM 1567 O O . SER A 1 189 ? -12.581 16.804 24.895 1.00 93.88 189 SER A O 1
ATOM 1569 N N . LEU A 1 190 ? -11.766 14.734 24.555 1.00 93.69 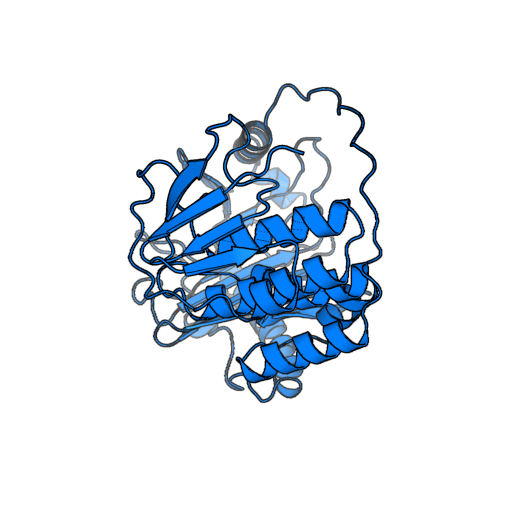190 LEU A N 1
ATOM 1570 C CA . LEU A 1 190 ? -12.227 14.604 23.178 1.00 93.69 190 LEU A CA 1
ATOM 1571 C C . LEU A 1 190 ? -13.741 14.402 23.130 1.00 93.69 190 LEU A C 1
ATOM 1573 O O . LEU A 1 190 ? -14.281 13.395 23.584 1.00 93.69 190 LEU A O 1
ATOM 1577 N N . LYS A 1 191 ? -14.436 15.354 22.513 1.00 88.69 191 LYS A N 1
ATOM 1578 C CA . LYS A 1 191 ? -15.889 15.295 22.334 1.00 88.69 191 LYS A CA 1
ATOM 1579 C C . LYS A 1 191 ? -16.249 14.500 21.080 1.00 88.69 191 LYS A C 1
ATOM 1581 O O . LYS A 1 191 ? -15.498 14.489 20.111 1.00 88.69 191 LYS A O 1
ATOM 1586 N N . ASN A 1 192 ? -17.438 13.898 21.084 1.00 90.44 192 ASN A N 1
ATOM 1587 C CA . ASN A 1 192 ? -18.049 13.207 19.938 1.00 90.44 192 ASN A CA 1
ATOM 1588 C C . ASN A 1 192 ? -17.340 11.925 19.476 1.00 90.44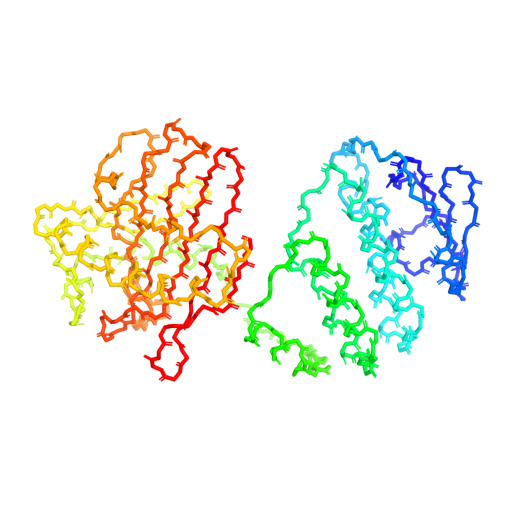 192 ASN A C 1
ATOM 1590 O O . ASN A 1 192 ? -17.676 11.403 18.418 1.00 90.44 192 ASN A O 1
ATOM 1594 N N . MET A 1 193 ? -16.376 11.405 20.236 1.00 95.38 193 MET A N 1
ATOM 1595 C CA . MET A 1 193 ? -15.725 10.143 19.887 1.00 95.38 193 MET A CA 1
ATOM 1596 C C . MET A 1 193 ? -16.699 8.972 20.074 1.00 95.38 193 MET A C 1
ATOM 1598 O O . MET A 1 193 ? -17.490 8.990 21.017 1.00 95.38 193 MET A O 1
ATOM 1602 N N . PRO A 1 194 ? -16.658 7.948 19.201 1.00 95.56 194 PRO A N 1
ATOM 1603 C CA . PRO A 1 194 ? -17.603 6.837 19.280 1.00 95.56 194 PRO A CA 1
ATOM 1604 C C . PRO A 1 194 ? -17.357 5.926 20.486 1.00 95.56 194 PRO A C 1
ATOM 1606 O O . PRO A 1 194 ? -18.284 5.256 20.923 1.00 95.56 194 PRO A O 1
ATOM 1609 N N . PHE A 1 195 ? -16.130 5.895 21.014 1.00 96.38 195 PHE A N 1
ATOM 1610 C CA . PHE A 1 195 ? -15.728 5.028 22.121 1.00 96.38 195 PHE A CA 1
ATOM 1611 C C . PHE A 1 195 ? -15.762 5.754 23.461 1.00 96.38 195 PHE A C 1
ATOM 1613 O O . PHE A 1 195 ? -15.384 6.923 23.563 1.00 96.38 195 PHE A O 1
ATOM 1620 N N . LEU A 1 196 ? -16.129 5.015 24.502 1.00 95.25 196 LEU A N 1
ATOM 1621 C CA . LEU A 1 196 ? -16.041 5.462 25.884 1.00 95.25 196 LEU A CA 1
ATOM 1622 C C . LEU A 1 196 ? -14.588 5.415 26.360 1.00 95.25 196 LEU A C 1
ATOM 1624 O O . LEU A 1 196 ? -13.852 4.475 26.063 1.00 95.25 196 LEU A O 1
ATOM 1628 N N . VAL A 1 197 ? -14.175 6.402 27.153 1.00 94.56 197 VAL A N 1
ATOM 1629 C CA . VAL A 1 197 ? -12.835 6.429 27.761 1.00 94.56 197 VAL A CA 1
ATOM 1630 C C . VAL A 1 197 ? -12.884 5.762 29.141 1.00 94.56 197 VAL A C 1
ATOM 1632 O O . VAL A 1 197 ? -12.722 6.417 30.173 1.00 94.56 197 VAL A O 1
ATOM 1635 N N . ASN A 1 198 ? -13.189 4.458 29.149 1.00 91.88 198 ASN A N 1
ATOM 1636 C CA . ASN A 1 198 ? -13.424 3.655 30.358 1.00 91.88 198 ASN A CA 1
ATOM 1637 C C . ASN A 1 198 ? -12.196 2.859 30.840 1.00 91.88 198 ASN A C 1
ATOM 1639 O O . ASN A 1 198 ? -12.207 2.352 31.956 1.00 91.88 198 ASN A O 1
ATOM 1643 N N . THR A 1 199 ? -11.123 2.793 30.050 1.00 94.00 199 THR A N 1
ATOM 1644 C CA . THR A 1 199 ? -9.833 2.222 30.466 1.00 94.00 199 THR A CA 1
ATOM 1645 C C . THR A 1 199 ? -8.739 3.283 30.471 1.00 94.00 199 THR A C 1
ATOM 1647 O O . THR A 1 199 ? -8.828 4.304 29.788 1.00 94.00 199 THR A O 1
ATOM 1650 N N . GLU A 1 200 ? -7.662 3.032 31.207 1.00 96.62 200 GLU A N 1
ATOM 1651 C CA . GLU A 1 200 ? -6.492 3.907 31.184 1.00 96.62 200 GLU A CA 1
ATOM 1652 C C . GLU A 1 200 ? -5.727 3.822 29.859 1.00 96.62 200 GLU A C 1
ATOM 1654 O O . GLU A 1 200 ? -5.700 2.781 29.196 1.00 96.62 200 GLU A O 1
ATOM 1659 N N . VAL A 1 201 ? -5.064 4.923 29.492 1.00 97.25 201 VAL A N 1
ATOM 1660 C CA . VAL A 1 201 ? -4.135 4.937 28.360 1.00 97.25 201 VAL A CA 1
ATOM 1661 C C . VAL A 1 201 ? -2.839 4.226 28.743 1.00 97.25 201 VAL A C 1
ATOM 1663 O O . VAL A 1 201 ? -2.013 4.745 29.502 1.00 97.25 201 VAL A O 1
ATOM 1666 N N . LYS A 1 202 ? -2.629 3.065 28.132 1.00 96.00 202 LYS A N 1
ATOM 1667 C CA . LYS A 1 202 ? -1.402 2.275 28.188 1.00 96.00 202 LYS A CA 1
ATOM 1668 C C . LYS A 1 202 ? -0.399 2.759 27.147 1.00 96.00 202 LYS A C 1
ATOM 1670 O O . LYS A 1 202 ? -0.753 3.367 26.136 1.00 96.00 202 LYS A O 1
ATOM 1675 N N . LYS A 1 203 ? 0.879 2.487 27.400 1.00 94.94 203 LYS A N 1
ATOM 1676 C CA . LYS A 1 203 ? 1.996 2.865 26.528 1.00 94.94 203 LYS A CA 1
ATOM 1677 C C . LYS A 1 203 ? 2.862 1.639 26.298 1.00 94.94 203 LYS A C 1
ATOM 1679 O O . LYS A 1 203 ? 3.283 1.001 27.255 1.00 94.94 203 LYS A O 1
ATOM 1684 N N . ASP A 1 204 ? 3.123 1.333 25.040 1.00 90.88 204 ASP A N 1
ATOM 1685 C CA . ASP A 1 204 ? 4.076 0.307 24.633 1.00 90.88 204 ASP A CA 1
ATOM 1686 C C . ASP A 1 204 ? 5.216 1.021 23.909 1.00 90.88 204 ASP A C 1
ATOM 1688 O O . ASP A 1 204 ? 5.000 1.642 22.868 1.00 90.88 204 ASP A O 1
ATOM 1692 N N . ILE A 1 205 ? 6.397 1.039 24.529 1.00 90.81 205 ILE A N 1
ATOM 1693 C CA . ILE A 1 205 ? 7.591 1.734 24.040 1.00 90.81 205 ILE A CA 1
ATOM 1694 C C . ILE A 1 205 ? 8.703 0.698 23.924 1.00 90.81 205 ILE A C 1
ATOM 1696 O O . ILE A 1 205 ? 9.270 0.256 24.921 1.00 90.81 205 ILE A O 1
ATOM 1700 N N . GLN A 1 206 ? 9.032 0.347 22.689 1.00 85.88 206 GLN A N 1
ATOM 1701 C CA . GLN A 1 206 ? 10.071 -0.607 22.331 1.00 85.88 206 GLN A CA 1
ATOM 1702 C C . GLN A 1 206 ? 11.171 0.096 21.534 1.00 85.88 206 GLN A C 1
ATOM 1704 O O . GLN A 1 206 ? 10.988 1.193 21.004 1.00 85.88 206 GLN A O 1
ATOM 1709 N N . LYS A 1 207 ? 12.325 -0.565 21.392 1.00 76.69 207 LYS A N 1
ATOM 1710 C CA . LYS A 1 207 ? 13.487 -0.028 20.660 1.00 76.69 207 LYS A CA 1
ATOM 1711 C C . LYS A 1 207 ? 13.144 0.446 19.236 1.00 76.69 207 LYS A C 1
ATOM 1713 O O . LYS A 1 207 ? 13.744 1.402 18.761 1.00 76.69 207 LYS A O 1
ATOM 1718 N N . ASN A 1 208 ? 12.168 -0.198 18.588 1.00 73.56 208 ASN A N 1
ATOM 1719 C CA . ASN A 1 208 ? 11.815 0.025 17.183 1.00 73.56 208 ASN A CA 1
ATOM 1720 C C . ASN A 1 208 ? 10.393 0.580 16.975 1.00 73.56 208 ASN A C 1
ATOM 1722 O O . ASN A 1 208 ? 9.912 0.606 15.843 1.00 73.56 208 ASN A O 1
ATOM 1726 N N . GLY A 1 209 ? 9.701 1.006 18.035 1.00 81.88 209 GLY A N 1
ATOM 1727 C CA . GLY A 1 209 ? 8.346 1.536 17.908 1.00 81.88 209 GLY A CA 1
ATOM 1728 C C . GLY A 1 209 ? 7.735 1.946 19.239 1.00 81.88 209 GLY A C 1
ATOM 1729 O O . GLY A 1 209 ? 8.088 1.420 20.288 1.00 81.88 209 GLY A O 1
ATOM 1730 N N . TYR A 1 210 ? 6.809 2.895 19.192 1.00 89.88 210 TYR A N 1
ATOM 1731 C CA . TYR A 1 210 ? 6.082 3.376 20.361 1.00 89.88 210 TYR A CA 1
ATOM 1732 C C . TYR A 1 210 ? 4.624 3.632 19.993 1.00 89.88 210 TYR A C 1
ATOM 1734 O O . TYR A 1 210 ? 4.321 4.136 18.911 1.00 89.88 210 TYR A O 1
ATOM 1742 N N . LEU A 1 211 ? 3.709 3.277 20.890 1.00 92.38 211 LEU A N 1
ATOM 1743 C CA . LEU A 1 211 ? 2.285 3.538 20.720 1.00 92.38 211 LEU A CA 1
ATOM 1744 C C . LEU A 1 211 ? 1.604 3.761 22.075 1.00 92.38 211 LEU A C 1
ATOM 1746 O O . LEU A 1 211 ? 1.928 3.110 23.069 1.00 92.38 211 LEU A O 1
ATOM 1750 N N . ALA A 1 212 ? 0.638 4.676 22.101 1.00 96.31 212 ALA A N 1
ATOM 1751 C CA . ALA A 1 212 ? -0.308 4.826 23.199 1.00 96.31 212 ALA A CA 1
ATOM 1752 C C . ALA A 1 212 ? -1.641 4.191 22.789 1.00 96.31 212 ALA A C 1
ATOM 1754 O O . ALA A 1 212 ? -2.087 4.370 21.650 1.00 96.31 212 ALA A O 1
ATOM 1755 N N . TYR A 1 213 ? -2.262 3.433 23.686 1.00 96.62 213 TYR A N 1
ATOM 1756 C CA . TYR A 1 213 ? -3.487 2.700 23.387 1.00 96.62 213 TYR A CA 1
ATOM 1757 C C . TYR A 1 213 ? -4.385 2.520 24.605 1.00 96.62 213 TYR A C 1
ATOM 1759 O O . TYR A 1 213 ? -3.959 2.685 25.744 1.00 96.62 213 TYR A O 1
ATOM 1767 N N . MET A 1 214 ? -5.628 2.147 24.340 1.00 97.12 214 MET A N 1
ATOM 1768 C CA . MET A 1 214 ? -6.617 1.735 25.323 1.00 97.12 214 MET A CA 1
ATOM 1769 C C . MET A 1 214 ? -7.182 0.374 24.933 1.00 97.12 214 MET A C 1
ATOM 1771 O O . MET A 1 214 ? -7.400 0.099 23.745 1.00 97.12 214 MET A O 1
ATOM 1775 N N . ASP A 1 215 ? -7.432 -0.455 25.940 1.00 96.56 215 ASP A N 1
ATOM 1776 C CA . ASP A 1 215 ? -8.096 -1.736 25.745 1.00 96.56 215 ASP A CA 1
ATOM 1777 C C . ASP A 1 215 ? -9.580 -1.523 25.475 1.00 96.56 215 ASP A C 1
ATOM 1779 O O . ASP A 1 215 ? -10.191 -0.545 25.907 1.00 96.56 215 ASP A O 1
ATOM 1783 N N . ILE A 1 216 ? -10.169 -2.458 24.742 1.00 96.50 216 ILE A N 1
ATOM 1784 C CA . ILE A 1 216 ? -11.594 -2.440 24.448 1.00 96.50 216 ILE A CA 1
ATOM 1785 C C . ILE A 1 216 ? -12.266 -3.471 25.345 1.00 96.50 216 ILE A C 1
ATOM 1787 O O . ILE A 1 216 ? -12.147 -4.673 25.122 1.00 96.50 216 ILE A O 1
ATOM 1791 N N . LEU A 1 217 ? -12.972 -2.977 26.360 1.00 93.94 217 LEU A N 1
ATOM 1792 C CA . LEU A 1 217 ? -13.710 -3.778 27.332 1.00 93.94 217 LEU A CA 1
ATOM 1793 C C . LEU A 1 217 ? -15.196 -3.404 27.315 1.00 93.94 217 LEU A C 1
ATOM 1795 O O . LEU A 1 217 ? -15.558 -2.285 26.943 1.00 93.94 217 LEU A O 1
ATOM 1799 N N . GLU A 1 218 ? -16.038 -4.341 27.752 1.00 93.94 218 GLU A N 1
ATOM 1800 C CA . GLU A 1 218 ? -17.461 -4.105 28.027 1.00 93.94 218 GLU A CA 1
ATOM 1801 C C . GLU A 1 218 ? -18.201 -3.472 26.830 1.00 93.94 218 GLU A C 1
ATOM 1803 O O . GLU A 1 218 ? -18.177 -3.998 25.716 1.00 93.94 218 GLU A O 1
ATOM 1808 N N . GLU A 1 219 ? -18.851 -2.328 27.041 1.00 95.62 219 GLU A N 1
ATOM 1809 C CA . GLU A 1 219 ? -19.654 -1.590 26.063 1.00 95.62 219 GLU A CA 1
ATOM 1810 C C . GLU A 1 219 ? -18.851 -1.203 24.812 1.00 95.62 219 GLU A C 1
ATOM 1812 O O . GLU A 1 219 ? -19.380 -1.226 23.695 1.00 95.62 219 GLU A O 1
ATOM 1817 N N . ASN A 1 220 ? -17.547 -0.939 24.959 1.00 97.06 220 ASN A N 1
ATOM 1818 C CA . ASN A 1 220 ? -16.683 -0.617 23.825 1.00 97.06 220 ASN A CA 1
ATOM 1819 C C . ASN A 1 220 ? -16.528 -1.793 22.845 1.00 97.06 220 ASN A C 1
ATOM 1821 O O . ASN A 1 220 ? -16.253 -1.552 21.668 1.00 97.06 220 ASN A O 1
ATOM 1825 N N . ILE A 1 221 ? -16.746 -3.046 23.272 1.00 97.75 221 ILE A N 1
ATOM 1826 C CA . ILE A 1 221 ? -16.755 -4.209 22.366 1.00 97.75 221 ILE A CA 1
ATOM 1827 C C . ILE A 1 221 ? -17.925 -4.092 21.384 1.00 97.75 221 ILE A C 1
ATOM 1829 O O . ILE A 1 221 ? -17.749 -4.272 20.176 1.00 97.75 221 ILE A O 1
ATOM 1833 N N . ALA A 1 222 ? -19.119 -3.761 21.883 1.00 98.06 222 ALA A N 1
ATOM 1834 C CA . ALA A 1 222 ? -20.305 -3.585 21.048 1.00 98.06 222 ALA A CA 1
ATOM 1835 C C . ALA A 1 222 ? -20.150 -2.385 20.100 1.00 98.06 222 ALA A C 1
ATOM 1837 O O . ALA A 1 222 ? -20.488 -2.485 18.917 1.00 98.06 222 ALA A O 1
ATOM 1838 N N . ILE A 1 223 ? -19.566 -1.284 20.586 1.00 98.00 223 ILE A N 1
ATOM 1839 C CA . ILE A 1 223 ? -19.248 -0.103 19.772 1.00 98.00 223 ILE A CA 1
ATOM 1840 C C . ILE A 1 223 ? -18.265 -0.467 18.653 1.00 98.00 223 ILE A C 1
ATOM 1842 O O . ILE A 1 223 ? -18.536 -0.172 17.491 1.00 98.00 223 ILE A O 1
ATOM 1846 N N . ALA A 1 224 ? -17.163 -1.160 18.963 1.00 98.19 224 ALA A N 1
ATOM 1847 C CA . ALA A 1 224 ? -16.168 -1.564 17.968 1.00 98.19 224 ALA A CA 1
ATOM 1848 C C . ALA A 1 224 ? -16.788 -2.416 16.853 1.00 98.19 224 ALA A C 1
ATOM 1850 O O . ALA A 1 224 ? -16.553 -2.161 15.670 1.00 98.19 224 ALA A O 1
ATOM 1851 N N . LYS A 1 225 ? -17.627 -3.394 17.219 1.00 98.44 225 LYS A N 1
ATOM 1852 C CA . LYS A 1 225 ? -18.353 -4.225 16.249 1.00 98.44 225 LYS A CA 1
ATOM 1853 C C . LYS A 1 225 ? -19.308 -3.389 15.396 1.00 98.44 225 LYS A C 1
ATOM 1855 O O . LYS A 1 225 ? -19.308 -3.542 14.180 1.00 98.44 225 LYS A O 1
ATOM 1860 N N . SER A 1 226 ? -20.058 -2.467 16.000 1.00 98.25 226 SER A N 1
ATOM 1861 C CA . SER A 1 226 ? -20.964 -1.556 15.283 1.00 98.25 226 SER A CA 1
ATOM 1862 C C . SER A 1 226 ? -20.227 -0.671 14.270 1.00 98.25 226 SER A C 1
ATOM 1864 O O . SER A 1 226 ? -20.641 -0.559 13.115 1.00 98.25 226 SER A O 1
ATOM 1866 N N . GLU A 1 227 ? -19.088 -0.094 14.658 1.00 98.19 227 GLU A N 1
ATOM 1867 C CA . GLU A 1 227 ? -18.241 0.704 13.765 1.00 98.19 227 GLU A CA 1
ATOM 1868 C C . GLU A 1 227 ? -17.692 -0.119 12.591 1.00 98.19 227 GLU A C 1
ATOM 1870 O O . GLU A 1 227 ? -17.654 0.352 11.450 1.00 98.19 227 GLU A O 1
ATOM 1875 N N . ILE A 1 228 ? -17.327 -1.376 12.843 1.00 98.50 228 ILE A N 1
ATOM 1876 C CA . ILE A 1 228 ? -16.887 -2.301 11.799 1.00 98.50 228 ILE A CA 1
ATOM 1877 C C . ILE A 1 228 ? -18.043 -2.693 10.872 1.00 98.50 228 ILE A C 1
ATOM 1879 O O . ILE A 1 228 ? -17.835 -2.753 9.662 1.00 98.50 228 ILE A O 1
ATOM 1883 N N . GLU A 1 229 ? -19.266 -2.885 11.369 1.00 98.38 229 GLU A N 1
ATOM 1884 C CA . GLU A 1 229 ? -20.421 -3.175 10.506 1.00 98.38 229 GLU A CA 1
ATOM 1885 C C . GLU A 1 229 ? -20.780 -2.002 9.579 1.00 98.38 229 GLU A C 1
ATOM 1887 O O . GLU A 1 229 ? -21.130 -2.203 8.406 1.00 98.38 229 GLU A O 1
ATOM 1892 N N . LYS A 1 230 ? -20.609 -0.758 10.048 1.00 97.19 230 LYS A N 1
ATOM 1893 C CA . LYS A 1 230 ? -20.703 0.431 9.181 1.00 97.19 230 LYS A CA 1
ATOM 1894 C C . LYS A 1 230 ? -19.668 0.362 8.055 1.00 97.19 230 LYS A C 1
ATOM 1896 O O . LYS A 1 230 ? -20.008 0.591 6.894 1.00 97.19 230 LYS A O 1
ATOM 1901 N N . MET A 1 231 ? -18.427 -0.013 8.371 1.00 98.25 231 MET A N 1
ATOM 1902 C CA . MET A 1 231 ? -17.371 -0.191 7.369 1.00 98.25 231 MET A CA 1
ATOM 1903 C C . MET A 1 231 ? -17.666 -1.356 6.408 1.00 98.25 231 MET A C 1
ATOM 1905 O O . MET A 1 231 ? -17.513 -1.197 5.199 1.00 98.25 231 MET A O 1
ATOM 1909 N N . ASN A 1 232 ? -18.144 -2.502 6.903 1.00 98.50 232 ASN A N 1
ATOM 1910 C CA . ASN A 1 232 ? -18.538 -3.654 6.082 1.00 98.50 232 ASN A CA 1
ATOM 1911 C C . ASN A 1 232 ? -19.637 -3.294 5.078 1.00 98.50 232 ASN A C 1
ATOM 1913 O O . ASN A 1 232 ? -19.609 -3.755 3.936 1.00 98.50 232 ASN A O 1
ATOM 1917 N N . SER A 1 233 ? -20.576 -2.432 5.471 1.00 97.75 233 SER A N 1
ATOM 1918 C CA . SER A 1 233 ? -21.620 -1.929 4.574 1.00 97.75 233 SER A CA 1
ATOM 1919 C C . SER A 1 233 ? -21.030 -1.135 3.402 1.00 97.75 233 SER A C 1
ATOM 1921 O O . SER A 1 233 ? -21.446 -1.329 2.259 1.00 97.75 233 SER A O 1
ATOM 1923 N N . ILE A 1 234 ? -20.019 -0.300 3.663 1.00 97.38 234 ILE A N 1
ATOM 1924 C CA . ILE A 1 234 ? -19.290 0.454 2.631 1.00 97.38 234 ILE A CA 1
ATOM 1925 C C . ILE A 1 234 ? -18.495 -0.500 1.730 1.00 97.38 234 ILE A C 1
ATOM 1927 O O . ILE A 1 234 ? -18.639 -0.441 0.509 1.00 97.38 234 ILE A O 1
ATOM 1931 N N . ILE A 1 235 ? -17.734 -1.433 2.317 1.00 97.94 235 ILE A N 1
ATOM 1932 C CA . ILE A 1 235 ? -16.959 -2.443 1.574 1.00 97.94 235 ILE A CA 1
ATOM 1933 C C . ILE A 1 235 ? -17.874 -3.216 0.621 1.00 97.94 235 ILE A C 1
ATOM 1935 O O . ILE A 1 235 ? -17.597 -3.299 -0.573 1.00 97.94 235 ILE A O 1
ATOM 1939 N N . LYS A 1 236 ? -19.010 -3.719 1.113 1.00 97.31 236 LYS A N 1
ATOM 1940 C CA . LYS A 1 236 ? -19.984 -4.471 0.312 1.00 97.31 236 LYS A CA 1
ATOM 1941 C C . LYS A 1 236 ? -20.506 -3.676 -0.886 1.00 97.31 236 LYS A C 1
ATOM 1943 O O . LYS A 1 236 ? -20.760 -4.258 -1.940 1.00 97.31 236 LYS A O 1
ATOM 1948 N N . LEU A 1 237 ? -20.717 -2.368 -0.736 1.00 95.94 237 LEU A N 1
ATOM 1949 C CA . LEU A 1 237 ? -21.153 -1.512 -1.839 1.00 95.94 237 LEU A CA 1
ATOM 1950 C C . LEU A 1 237 ? -20.039 -1.308 -2.868 1.00 95.94 237 LEU A C 1
ATOM 1952 O O . LEU A 1 237 ? -20.307 -1.397 -4.067 1.00 95.94 237 LEU A O 1
ATOM 1956 N N . ASP A 1 238 ? -18.805 -1.081 -2.421 1.00 95.44 238 ASP A N 1
ATOM 1957 C CA . ASP A 1 238 ? -17.675 -0.855 -3.320 1.00 95.44 238 ASP A CA 1
ATOM 1958 C C . ASP A 1 238 ? -17.230 -2.126 -4.055 1.00 95.44 238 ASP A C 1
ATOM 1960 O O . ASP A 1 238 ? -16.921 -2.049 -5.243 1.00 95.44 238 ASP A O 1
ATOM 1964 N N . LEU A 1 239 ? -17.290 -3.308 -3.430 1.00 95.19 239 LEU A N 1
ATOM 1965 C CA . LEU A 1 239 ? -16.948 -4.584 -4.081 1.00 95.19 239 LEU A CA 1
ATOM 1966 C C . LEU A 1 239 ? -17.778 -4.858 -5.342 1.00 95.19 239 LEU A C 1
ATOM 1968 O O . LEU A 1 239 ? -17.248 -5.410 -6.309 1.00 95.19 239 LEU A O 1
ATOM 1972 N N . LYS A 1 240 ? -19.030 -4.380 -5.396 1.00 95.19 240 LYS A N 1
ATOM 1973 C CA . LYS A 1 240 ? -19.889 -4.493 -6.590 1.00 95.19 240 LYS A CA 1
ATOM 1974 C C . LYS A 1 240 ? -19.284 -3.820 -7.826 1.00 95.19 240 LYS A C 1
ATOM 1976 O O . LYS A 1 240 ? -19.582 -4.230 -8.948 1.00 95.19 240 LYS A O 1
ATOM 1981 N N . LYS A 1 241 ? -18.447 -2.791 -7.633 1.00 94.06 241 LYS A N 1
ATOM 1982 C CA . LYS A 1 241 ? -17.742 -2.075 -8.710 1.00 94.06 241 LYS A CA 1
ATOM 1983 C C . LYS A 1 241 ? -16.523 -2.854 -9.216 1.00 94.06 241 LYS A C 1
ATOM 1985 O O . LYS A 1 241 ? -16.109 -2.667 -10.356 1.00 94.06 241 LYS A O 1
ATOM 1990 N N . TYR A 1 242 ? -15.971 -3.754 -8.402 1.00 92.56 242 TYR A N 1
ATOM 1991 C CA . TYR A 1 242 ? -14.730 -4.477 -8.674 1.00 92.56 242 TYR A CA 1
ATOM 1992 C C . TYR A 1 242 ? -14.977 -5.990 -8.679 1.00 92.56 242 TYR A C 1
ATOM 1994 O O . TYR A 1 242 ? -14.569 -6.704 -7.768 1.00 92.56 242 TYR A O 1
ATOM 2002 N N . ARG A 1 243 ? -15.622 -6.496 -9.739 1.00 87.25 243 ARG A N 1
ATOM 2003 C CA . ARG A 1 243 ? -16.022 -7.917 -9.867 1.00 87.25 243 ARG A CA 1
ATOM 2004 C C . ARG A 1 243 ? -14.868 -8.927 -9.809 1.00 87.25 243 ARG A C 1
ATOM 2006 O O . ARG A 1 243 ? -15.115 -10.096 -9.548 1.00 87.25 243 ARG A O 1
ATOM 2013 N N . ASN A 1 244 ? -13.635 -8.483 -10.054 1.00 86.62 244 ASN A N 1
ATOM 2014 C CA . ASN A 1 244 ? -12.438 -9.325 -9.974 1.00 86.62 244 ASN A CA 1
ATOM 2015 C C . ASN A 1 244 ? -11.954 -9.539 -8.530 1.00 86.62 244 ASN A C 1
ATOM 2017 O O . ASN A 1 244 ? -11.081 -10.369 -8.306 1.00 86.62 244 ASN A O 1
ATOM 2021 N N . LEU A 1 245 ? -12.481 -8.781 -7.563 1.00 91.50 245 LEU A N 1
ATOM 2022 C CA . LEU A 1 245 ? -12.259 -9.035 -6.144 1.00 91.50 245 LEU A CA 1
ATOM 2023 C C . LEU A 1 245 ? -13.269 -10.051 -5.624 1.00 91.50 245 LEU A C 1
ATOM 2025 O O . LEU A 1 245 ? -14.409 -10.111 -6.097 1.00 91.50 245 LEU A O 1
ATOM 2029 N N . SER A 1 246 ? -12.869 -10.791 -4.591 1.00 92.50 246 SER A N 1
ATOM 2030 C CA . SER A 1 246 ? -13.795 -11.673 -3.894 1.00 92.50 246 SER A CA 1
ATOM 2031 C C . SER A 1 246 ? -14.944 -10.863 -3.289 1.00 92.50 246 SER A C 1
ATOM 2033 O O . SER A 1 246 ? -14.734 -9.854 -2.614 1.00 92.50 246 SER A O 1
ATOM 2035 N N . GLN A 1 247 ? -16.177 -11.278 -3.575 1.00 95.06 247 GLN A N 1
ATOM 2036 C CA . GLN A 1 247 ? -17.387 -10.542 -3.188 1.00 95.06 247 GLN A CA 1
ATOM 2037 C C . GLN A 1 247 ? -17.832 -10.837 -1.746 1.00 95.06 247 GLN A C 1
ATOM 2039 O O . GLN A 1 247 ? -18.780 -10.230 -1.251 1.00 95.06 247 GLN A O 1
ATOM 2044 N N . ASP A 1 248 ? -17.150 -11.760 -1.074 1.00 94.25 248 ASP A N 1
ATOM 2045 C CA . ASP A 1 248 ? -17.367 -12.154 0.317 1.00 94.25 248 ASP A CA 1
ATOM 2046 C C . ASP A 1 248 ? -16.454 -11.412 1.308 1.00 94.25 248 ASP A C 1
ATOM 2048 O O . ASP A 1 248 ? -16.561 -11.637 2.516 1.00 94.25 248 ASP A O 1
ATOM 2052 N N . LEU A 1 249 ? -15.576 -10.519 0.825 1.00 96.31 249 LEU A N 1
ATOM 2053 C CA . LEU A 1 249 ? -14.672 -9.757 1.683 1.00 96.31 249 LEU A CA 1
ATOM 2054 C C . LEU A 1 249 ? -15.472 -8.904 2.673 1.00 96.31 249 LEU A C 1
ATOM 2056 O O . LEU A 1 249 ? -16.139 -7.932 2.317 1.00 96.31 249 LEU A O 1
ATOM 2060 N N . LYS A 1 250 ? -15.362 -9.275 3.946 1.00 97.44 250 LYS A N 1
ATOM 2061 C CA . LYS A 1 250 ? -15.924 -8.571 5.096 1.00 97.44 250 LYS A CA 1
ATOM 2062 C C . LYS A 1 250 ? -15.010 -8.764 6.296 1.00 97.44 250 LYS A C 1
ATOM 2064 O O . LYS A 1 250 ? -14.361 -9.803 6.425 1.00 97.44 250 LYS A O 1
ATOM 2069 N N . ILE A 1 251 ? -14.964 -7.773 7.175 1.00 98.19 251 ILE A N 1
ATOM 2070 C CA . ILE A 1 251 ? -14.294 -7.888 8.468 1.00 98.19 251 ILE A CA 1
ATOM 2071 C C . ILE A 1 251 ? -15.187 -8.764 9.366 1.00 98.19 251 ILE A C 1
ATOM 2073 O O . ILE A 1 251 ? -16.337 -8.382 9.600 1.00 98.19 251 ILE A O 1
ATOM 2077 N N . PRO A 1 252 ? -14.715 -9.936 9.834 1.00 97.00 252 PRO A N 1
ATOM 2078 C CA . PRO A 1 252 ? -15.526 -10.858 10.630 1.00 97.00 252 PRO A CA 1
ATOM 2079 C C . PRO A 1 252 ? -15.635 -10.364 12.080 1.00 97.00 252 PRO A C 1
ATOM 2081 O O . PRO A 1 252 ? -14.718 -10.532 12.881 1.00 97.00 252 PRO A O 1
ATOM 2084 N N . THR A 1 253 ? -16.748 -9.713 12.421 1.00 97.50 253 THR A N 1
ATOM 2085 C CA . THR A 1 253 ? -16.965 -9.077 13.735 1.00 97.50 253 THR A CA 1
ATOM 2086 C C . THR A 1 253 ? -17.039 -10.063 14.901 1.00 97.50 253 THR A C 1
ATOM 2088 O O . THR A 1 253 ? -16.769 -9.694 16.045 1.00 97.50 253 THR A O 1
ATOM 2091 N N . ASP A 1 254 ? -17.375 -11.319 14.626 1.00 96.44 254 ASP A N 1
ATOM 2092 C CA . ASP A 1 254 ? -17.395 -12.443 15.561 1.00 96.44 254 ASP A CA 1
ATOM 2093 C C . ASP A 1 254 ? -15.999 -13.005 15.869 1.00 96.44 254 ASP A C 1
ATOM 2095 O O . ASP A 1 254 ? -15.806 -13.581 16.934 1.00 96.44 254 ASP A O 1
ATOM 2099 N N . GLN A 1 255 ? -15.022 -12.780 14.987 1.00 95.88 255 GLN A N 1
ATOM 2100 C CA . GLN A 1 255 ? -13.653 -13.305 15.106 1.00 95.88 255 GLN A CA 1
ATOM 2101 C C . GLN A 1 255 ? -12.637 -12.257 15.581 1.00 95.88 255 GLN A C 1
ATOM 2103 O O . GLN A 1 255 ? -11.432 -12.510 15.586 1.00 95.88 255 GLN A O 1
ATOM 2108 N N . LEU A 1 256 ? -13.098 -11.058 15.943 1.00 97.12 256 LEU A N 1
ATOM 2109 C CA . LEU A 1 256 ? -12.231 -10.016 16.484 1.00 97.12 256 LEU A CA 1
ATOM 2110 C C . LEU A 1 256 ? -11.675 -10.440 17.841 1.00 97.12 256 LEU A C 1
ATOM 2112 O O . LEU A 1 256 ? -12.424 -10.807 18.747 1.00 97.12 256 LEU A O 1
ATOM 2116 N N . VAL A 1 257 ? -10.361 -10.318 17.989 1.00 96.69 257 VAL A N 1
ATOM 2117 C CA . VAL A 1 257 ? -9.657 -10.608 19.239 1.00 96.69 257 VAL A CA 1
ATOM 2118 C C . VAL A 1 257 ? -9.489 -9.306 20.009 1.00 96.69 257 VAL A C 1
ATOM 2120 O O . VAL A 1 257 ? -8.938 -8.358 19.459 1.00 96.69 257 VAL A O 1
ATOM 2123 N N . PHE A 1 258 ? -9.951 -9.248 21.259 1.00 96.25 258 PHE A N 1
ATOM 2124 C CA . PHE A 1 258 ? -9.905 -8.044 22.113 1.00 96.25 258 PHE A CA 1
ATOM 2125 C C . PHE A 1 258 ? -8.867 -8.122 23.240 1.00 96.25 258 PHE A C 1
ATOM 2127 O O . PHE A 1 258 ? -8.640 -7.140 23.940 1.00 96.25 258 PHE A O 1
ATOM 2134 N N . SER A 1 259 ? -8.206 -9.267 23.393 1.00 92.38 259 SER A N 1
ATOM 2135 C CA . SER A 1 259 ? -7.082 -9.464 24.302 1.00 92.38 259 SER A CA 1
ATOM 2136 C C . SER A 1 259 ? -6.184 -10.577 23.767 1.00 92.38 259 SER A C 1
ATOM 2138 O O . SER A 1 259 ? -6.659 -11.548 23.183 1.00 92.38 259 SER A O 1
ATOM 2140 N N . SER A 1 260 ? -4.873 -10.426 23.929 1.00 88.19 260 SER A N 1
ATOM 2141 C CA . SER A 1 260 ? -3.891 -11.470 23.632 1.00 88.19 260 SER A CA 1
ATOM 2142 C C . SER A 1 260 ? -2.598 -11.171 24.380 1.00 88.19 260 SER A C 1
ATOM 2144 O O . SER A 1 260 ? -2.191 -10.013 24.479 1.00 88.19 260 SER A O 1
ATOM 2146 N N . GLU A 1 261 ? -1.954 -12.215 24.896 1.00 84.00 261 GLU A N 1
ATOM 2147 C CA . GLU A 1 261 ? -0.637 -12.121 25.537 1.00 84.00 261 GLU A CA 1
ATOM 2148 C C . GLU A 1 261 ? 0.511 -12.285 24.530 1.00 84.00 261 GLU A C 1
ATOM 2150 O O . GLU A 1 261 ? 1.648 -11.917 24.811 1.00 84.00 261 GLU A O 1
ATOM 2155 N N . THR A 1 262 ? 0.224 -12.829 23.343 1.00 81.25 262 THR A N 1
ATOM 2156 C CA . THR A 1 262 ? 1.245 -13.302 22.397 1.00 81.25 262 THR A CA 1
ATOM 2157 C C . THR A 1 262 ? 1.387 -12.435 21.150 1.00 81.25 262 THR A C 1
ATOM 2159 O O . THR A 1 262 ? 2.423 -12.477 20.491 1.00 81.25 262 THR A O 1
ATOM 2162 N N . TYR A 1 263 ? 0.359 -11.668 20.782 1.00 82.25 263 TYR A N 1
ATOM 2163 C CA . TYR A 1 263 ? 0.353 -10.859 19.560 1.00 82.25 263 TYR A CA 1
ATOM 2164 C C . TYR A 1 263 ? -0.571 -9.634 19.681 1.00 82.25 263 TYR A C 1
ATOM 2166 O O . TYR A 1 263 ? -1.305 -9.472 20.652 1.00 82.25 263 TYR A O 1
ATOM 2174 N N . GLY A 1 264 ? -0.545 -8.744 18.682 1.00 81.81 264 GLY A N 1
ATOM 2175 C CA . GLY A 1 264 ? -1.398 -7.551 18.661 1.00 81.81 264 GLY A CA 1
ATOM 2176 C C . GLY A 1 264 ? -2.886 -7.879 18.487 1.00 81.81 264 GLY A C 1
ATOM 2177 O O . GLY A 1 264 ? -3.248 -8.677 17.637 1.00 81.81 264 GLY A O 1
ATOM 2178 N N . TYR A 1 265 ? -3.759 -7.226 19.247 1.00 94.94 265 TYR A N 1
ATOM 2179 C CA . TYR A 1 265 ? -5.211 -7.451 19.242 1.00 94.94 265 TYR A CA 1
ATOM 2180 C C . TYR A 1 265 ? -5.977 -6.142 19.001 1.00 94.94 265 TYR A C 1
ATOM 2182 O O . TYR A 1 265 ? -5.382 -5.064 18.934 1.00 94.94 265 TYR A O 1
ATOM 2190 N N . THR A 1 266 ? -7.296 -6.238 18.851 1.00 97.81 266 THR A N 1
ATOM 2191 C CA . THR A 1 266 ? -8.215 -5.118 18.614 1.00 97.81 266 THR A CA 1
ATOM 2192 C C . THR A 1 266 ? -8.203 -4.141 19.787 1.00 97.81 266 THR A C 1
ATOM 2194 O O . THR A 1 266 ? -8.534 -4.505 20.912 1.00 97.81 266 THR A O 1
ATOM 2197 N N . ARG A 1 267 ? -7.819 -2.890 19.524 1.00 97.19 267 ARG A N 1
ATOM 2198 C CA . ARG A 1 267 ? -7.598 -1.852 20.539 1.00 97.19 267 ARG A CA 1
ATOM 2199 C C . ARG A 1 267 ? -7.758 -0.455 19.963 1.00 97.19 267 ARG A C 1
ATOM 2201 O O . ARG A 1 267 ? -7.654 -0.237 18.752 1.00 97.19 267 ARG A O 1
ATOM 2208 N N . ILE A 1 268 ? -7.954 0.514 20.842 1.00 97.62 268 ILE A N 1
ATOM 2209 C CA . ILE A 1 268 ? -7.992 1.924 20.470 1.00 97.62 268 ILE A CA 1
ATOM 2210 C C . ILE A 1 268 ? -6.566 2.463 20.505 1.00 97.62 268 ILE A C 1
ATOM 2212 O O . ILE A 1 268 ? -5.886 2.348 21.514 1.00 97.62 268 ILE A O 1
ATOM 2216 N N . ILE A 1 269 ? -6.109 3.080 19.421 1.00 97.06 269 ILE A N 1
ATOM 2217 C CA . ILE A 1 269 ? -4.848 3.821 19.375 1.00 97.06 269 ILE A CA 1
ATOM 2218 C C . ILE A 1 269 ? -5.130 5.291 19.684 1.00 97.06 269 ILE A C 1
ATOM 2220 O O . ILE A 1 269 ? -6.011 5.901 19.071 1.00 97.06 269 ILE A O 1
ATOM 2224 N N . CYS A 1 270 ? -4.358 5.842 20.615 1.00 97.31 270 CYS A N 1
ATOM 2225 C CA . CYS A 1 270 ? -4.541 7.172 21.180 1.00 97.31 270 CYS A CA 1
ATOM 2226 C C . CYS A 1 270 ? -3.518 8.142 20.584 1.00 97.31 270 CYS A C 1
ATOM 2228 O O . CYS A 1 270 ? -2.314 7.983 20.787 1.00 97.31 270 CYS A O 1
ATOM 2230 N N . THR A 1 271 ? -3.988 9.164 19.873 1.00 95.12 271 THR A N 1
ATOM 2231 C CA . THR A 1 271 ? -3.134 10.211 19.290 1.00 95.12 271 THR A CA 1
ATOM 2232 C C . THR A 1 271 ? -3.799 11.581 19.420 1.00 95.12 271 THR A C 1
ATOM 2234 O O . THR A 1 271 ? -4.022 12.229 18.404 1.00 95.12 271 THR A O 1
ATOM 2237 N N . PRO A 1 272 ? -4.151 12.041 20.637 1.00 95.38 272 PRO A N 1
ATOM 2238 C CA . PRO A 1 272 ? -5.031 13.194 20.833 1.00 95.38 272 PRO A CA 1
ATOM 2239 C C . PRO A 1 272 ? -4.425 14.503 20.324 1.00 95.38 272 PRO A C 1
ATOM 2241 O O . PRO A 1 272 ? -5.151 15.354 19.826 1.00 95.38 272 PRO A O 1
ATOM 2244 N N . LYS A 1 273 ? -3.100 14.663 20.399 1.00 94.12 273 LYS A N 1
ATOM 2245 C CA . LYS A 1 273 ? -2.405 15.910 20.068 1.00 94.12 273 LYS A CA 1
ATOM 2246 C C . LYS A 1 273 ? -1.147 15.683 19.239 1.00 94.12 273 LYS A C 1
ATOM 2248 O O . LYS A 1 273 ? -0.541 14.612 19.289 1.00 94.12 273 LYS A O 1
ATOM 2253 N N . THR A 1 274 ? -0.766 16.697 18.473 1.00 92.00 274 THR A N 1
ATOM 2254 C CA . THR A 1 274 ? 0.497 16.750 17.733 1.00 92.00 274 THR A CA 1
ATOM 2255 C C . THR A 1 274 ? 1.650 17.129 18.666 1.00 92.00 274 THR A C 1
ATOM 2257 O O . THR A 1 274 ? 1.443 17.509 19.818 1.00 92.00 274 THR A O 1
ATOM 2260 N N . TYR A 1 275 ? 2.888 17.072 18.165 1.00 88.62 275 TYR A N 1
ATOM 2261 C CA . TYR A 1 275 ? 4.063 17.522 18.923 1.00 88.62 275 TYR A CA 1
ATOM 2262 C C . TYR A 1 275 ? 3.963 19.001 19.337 1.00 88.62 275 TYR A C 1
ATOM 2264 O O . TYR A 1 275 ? 4.448 19.377 20.397 1.00 88.62 275 TYR A O 1
ATOM 2272 N N . ALA A 1 276 ? 3.301 19.828 18.521 1.00 88.19 276 ALA A N 1
ATOM 2273 C CA . ALA A 1 276 ? 3.072 21.241 18.812 1.00 88.19 276 ALA A CA 1
ATOM 2274 C C . ALA A 1 276 ? 1.970 21.476 19.867 1.00 88.19 276 ALA A C 1
ATOM 2276 O O . ALA A 1 276 ? 1.712 22.617 20.232 1.00 88.19 276 ALA A O 1
ATOM 2277 N N . GLY A 1 277 ? 1.309 20.416 20.347 1.00 88.38 277 GLY A N 1
ATOM 2278 C CA . GLY A 1 277 ? 0.205 20.496 21.307 1.00 88.38 277 GLY A CA 1
ATOM 2279 C C . GLY A 1 277 ? -1.167 20.745 20.674 1.00 88.38 277 GLY A C 1
ATOM 2280 O O . GLY A 1 277 ? -2.167 20.752 21.385 1.00 88.38 277 GLY A O 1
ATOM 2281 N N . GLU A 1 278 ? -1.238 20.907 19.352 1.00 92.62 278 GLU A N 1
ATOM 2282 C CA . GLU A 1 278 ? -2.500 21.065 18.624 1.00 92.62 278 GLU A CA 1
ATOM 2283 C C . GLU A 1 278 ? -3.305 19.765 18.621 1.00 92.62 278 GLU A C 1
ATOM 2285 O O . GLU A 1 278 ? -2.733 18.673 18.608 1.00 92.62 278 GLU A O 1
ATOM 2290 N N . LEU A 1 279 ? -4.633 19.871 18.568 1.00 93.25 279 LEU A N 1
ATOM 2291 C CA . LEU A 1 279 ? -5.508 18.709 18.446 1.00 93.25 279 LEU A CA 1
ATOM 2292 C C . LEU A 1 279 ? -5.203 17.952 17.143 1.00 93.25 279 LEU A C 1
ATOM 2294 O O . LEU A 1 279 ? -5.172 18.535 16.060 1.00 93.25 279 LEU A O 1
ATOM 2298 N N . SER A 1 280 ? -4.990 16.643 17.248 1.00 94.56 280 SER A N 1
ATOM 2299 C CA . SER A 1 280 ? -4.696 15.795 16.093 1.00 94.56 280 SER A CA 1
ATOM 2300 C C . SER A 1 280 ? -5.860 15.778 15.105 1.00 94.56 280 SER A C 1
ATOM 2302 O O . SER A 1 280 ? -7.028 15.810 15.496 1.00 94.56 280 SER A O 1
ATOM 2304 N N . GLU A 1 281 ? -5.550 15.673 13.813 1.00 94.88 281 GLU A N 1
ATOM 2305 C CA . GLU A 1 281 ? -6.554 15.415 12.773 1.00 94.88 281 GLU A CA 1
ATOM 2306 C C . GLU A 1 281 ? -7.281 14.084 13.030 1.00 94.88 281 GLU A C 1
ATOM 2308 O O . GLU A 1 281 ? -8.485 13.976 12.799 1.00 94.88 281 GLU A O 1
ATOM 2313 N N . TYR A 1 282 ? -6.550 13.098 13.567 1.00 96.06 282 TYR A N 1
ATOM 2314 C CA . TYR A 1 282 ? -7.057 11.772 13.910 1.00 96.06 282 TYR A CA 1
ATOM 2315 C C . TYR A 1 282 ? -6.754 11.448 15.377 1.00 96.06 282 TYR A C 1
ATOM 2317 O O . TYR A 1 282 ? -5.750 10.790 15.669 1.00 96.06 282 TYR A O 1
ATOM 2325 N N . PRO A 1 283 ? -7.566 11.933 16.330 1.00 95.75 283 PRO A N 1
ATOM 2326 C CA . PRO A 1 283 ? -7.286 11.740 17.748 1.00 95.75 283 PRO A CA 1
ATOM 2327 C C . PRO A 1 283 ? -7.543 10.302 18.226 1.00 95.75 283 PRO A C 1
ATOM 2329 O O . PRO A 1 283 ? -6.860 9.822 19.132 1.00 95.75 283 PRO A O 1
ATOM 2332 N N . PHE A 1 284 ? -8.479 9.605 17.573 1.00 95.00 284 PHE A N 1
ATOM 2333 C CA . PHE A 1 284 ? -8.821 8.205 17.813 1.00 95.00 284 PHE A CA 1
ATOM 2334 C C . PHE A 1 284 ? -8.532 7.351 16.585 1.00 95.00 284 PHE A C 1
ATOM 2336 O O . PHE A 1 284 ? -8.743 7.751 15.435 1.00 95.00 284 PHE A O 1
ATOM 2343 N N . SER A 1 285 ? -8.120 6.109 16.812 1.00 97.62 285 SER A N 1
ATOM 2344 C CA . SER A 1 285 ? -8.173 5.091 15.771 1.00 97.62 285 SER A CA 1
ATOM 2345 C C . SER A 1 285 ? -8.498 3.719 16.337 1.00 97.62 285 SER A C 1
ATOM 2347 O O . SER A 1 285 ? -7.864 3.290 17.293 1.00 97.62 285 SER A O 1
ATOM 2349 N N . LEU A 1 286 ? -9.413 2.994 15.702 1.00 98.44 286 LEU A N 1
ATOM 2350 C CA . LEU A 1 286 ? -9.656 1.587 16.007 1.00 98.44 286 LEU A CA 1
ATOM 2351 C C . LEU A 1 286 ? -8.660 0.750 15.209 1.00 98.44 286 LEU A C 1
ATOM 2353 O O . LEU A 1 286 ? -8.774 0.667 13.986 1.00 98.44 286 LEU A O 1
ATOM 2357 N N . PHE A 1 287 ? -7.688 0.140 15.881 1.00 98.12 287 PHE A N 1
ATOM 2358 C CA . PHE A 1 287 ? -6.960 -0.984 15.307 1.00 98.12 287 PHE A CA 1
ATOM 2359 C C . PHE A 1 287 ? -7.789 -2.241 15.553 1.00 98.12 287 PHE A C 1
ATOM 2361 O O . PHE A 1 287 ? -8.118 -2.530 16.698 1.00 98.12 287 PHE A O 1
ATOM 2368 N N . PHE A 1 288 ? -8.141 -2.966 14.497 1.00 98.19 288 PHE A N 1
ATOM 2369 C CA . PHE A 1 288 ? -8.885 -4.221 14.592 1.00 98.19 288 PHE A CA 1
ATOM 2370 C C . PHE A 1 288 ? -8.037 -5.365 14.059 1.00 98.19 288 PHE A C 1
ATOM 2372 O O . PHE A 1 288 ? -7.252 -5.176 13.126 1.00 98.19 288 PHE A O 1
ATOM 2379 N N . ALA A 1 289 ? -8.199 -6.540 14.654 1.00 97.19 289 ALA A N 1
ATOM 2380 C CA . ALA A 1 289 ? -7.493 -7.746 14.262 1.00 97.19 289 ALA A CA 1
ATOM 2381 C C . ALA A 1 289 ? -8.294 -8.998 14.636 1.00 97.19 289 ALA A C 1
ATOM 2383 O O . ALA A 1 289 ? -8.883 -9.079 15.717 1.00 97.19 289 ALA A O 1
ATOM 2384 N N . THR A 1 290 ? -8.284 -9.975 13.736 1.00 95.94 290 THR A N 1
ATOM 2385 C CA . THR A 1 290 ? -8.567 -11.377 14.055 1.00 95.94 290 THR A CA 1
ATOM 2386 C C . THR A 1 290 ? -7.339 -12.031 14.686 1.00 95.94 290 THR A C 1
ATOM 2388 O O . THR A 1 290 ? -6.284 -11.407 14.804 1.00 95.94 290 THR A O 1
ATOM 2391 N N . ASP A 1 291 ? -7.464 -13.304 15.052 1.00 92.19 291 ASP A N 1
ATOM 2392 C CA . ASP A 1 291 ? -6.350 -14.108 15.551 1.00 92.19 291 ASP A CA 1
ATOM 2393 C C . ASP A 1 291 ? -5.170 -14.116 14.559 1.00 92.19 291 ASP A C 1
ATOM 2395 O O . ASP A 1 291 ? -5.346 -14.384 13.369 1.00 92.19 291 ASP A O 1
ATOM 2399 N N . PHE A 1 292 ? -3.972 -13.789 15.055 1.00 92.94 292 PHE A N 1
ATOM 2400 C CA . PHE A 1 292 ? -2.724 -13.805 14.289 1.00 92.94 292 PHE A CA 1
ATOM 2401 C C . PHE A 1 292 ? -1.973 -15.142 14.364 1.00 92.94 292 PHE A C 1
ATOM 2403 O O . PHE A 1 292 ? -0.934 -15.275 13.719 1.00 92.94 292 PHE A O 1
ATOM 2410 N N . SER A 1 293 ? -2.466 -16.130 15.116 1.00 89.88 293 SER A N 1
ATOM 2411 C CA . SER A 1 293 ? -1.875 -17.472 15.175 1.00 89.88 293 SER A CA 1
ATOM 2412 C C . SER A 1 293 ? -1.880 -18.165 13.802 1.00 89.88 293 SER A C 1
ATOM 2414 O O . SER A 1 293 ? -0.900 -18.816 13.439 1.00 89.88 293 SER A O 1
ATOM 2416 N N . ASP A 1 294 ? -2.916 -17.934 12.986 1.00 87.88 294 ASP A N 1
ATOM 2417 C CA . ASP A 1 294 ? -2.956 -18.302 11.568 1.00 87.88 294 ASP A CA 1
ATOM 2418 C C . ASP A 1 294 ? -2.646 -17.094 10.676 1.00 87.88 294 ASP A C 1
ATOM 2420 O O . ASP A 1 294 ? -3.528 -16.474 10.081 1.00 87.88 294 ASP A O 1
ATOM 2424 N N . ILE A 1 295 ? -1.356 -16.785 10.530 1.00 88.00 295 ILE A N 1
ATOM 2425 C CA . ILE A 1 295 ? -0.870 -15.659 9.717 1.00 88.00 295 ILE A CA 1
ATOM 2426 C C . ILE A 1 295 ? -1.363 -15.674 8.259 1.00 88.00 295 ILE A C 1
ATOM 2428 O O . ILE A 1 295 ? -1.355 -14.631 7.603 1.00 88.00 295 ILE A O 1
ATOM 2432 N N . LYS A 1 296 ? -1.789 -16.831 7.729 1.00 92.69 296 LYS A N 1
ATOM 2433 C CA . LYS A 1 296 ? -2.263 -16.958 6.345 1.00 92.69 296 LYS A CA 1
ATOM 2434 C C . LYS A 1 296 ? -3.722 -16.542 6.188 1.00 92.69 296 LYS A C 1
ATOM 2436 O O . LYS A 1 296 ? -4.112 -16.211 5.066 1.00 92.69 296 LYS A O 1
ATOM 2441 N N . ASN A 1 297 ? -4.503 -16.538 7.269 1.00 94.44 297 ASN A N 1
ATOM 2442 C CA . ASN A 1 297 ? -5.934 -16.242 7.254 1.00 94.44 297 ASN A CA 1
ATOM 2443 C C . ASN A 1 297 ? -6.305 -15.201 8.308 1.00 94.44 297 ASN A C 1
ATOM 2445 O O . ASN A 1 297 ? -7.053 -15.466 9.243 1.00 94.44 297 ASN A O 1
ATOM 2449 N N . THR A 1 298 ? -5.811 -13.979 8.127 1.00 96.25 298 THR A N 1
ATOM 2450 C CA . THR A 1 298 ? -6.067 -12.885 9.067 1.00 96.25 298 THR A CA 1
ATOM 2451 C C . THR A 1 298 ? -6.888 -11.774 8.437 1.00 96.25 298 THR A C 1
ATOM 2453 O O . THR A 1 298 ? -6.923 -11.568 7.220 1.00 96.25 298 THR A O 1
ATOM 2456 N N . THR A 1 299 ? -7.589 -11.020 9.268 1.00 97.69 299 THR A N 1
ATOM 2457 C CA . THR A 1 299 ? -8.177 -9.746 8.879 1.00 97.69 299 THR A CA 1
ATOM 2458 C C . THR A 1 299 ? -7.851 -8.721 9.934 1.00 97.69 299 THR A C 1
ATOM 2460 O O . THR A 1 299 ? -8.197 -8.872 11.099 1.00 97.69 299 THR A O 1
ATOM 2463 N N . HIS A 1 300 ? -7.154 -7.676 9.522 1.00 98.00 300 HIS A N 1
ATOM 2464 C CA . HIS A 1 300 ? -6.727 -6.629 10.428 1.00 98.00 300 HIS A CA 1
ATOM 2465 C C . HIS A 1 300 ? -6.658 -5.297 9.702 1.00 98.00 300 HIS A C 1
ATOM 2467 O O . HIS A 1 300 ? -6.751 -5.222 8.476 1.00 98.00 300 HIS A O 1
ATOM 2473 N N . GLY A 1 301 ? -6.515 -4.220 10.455 1.00 98.06 301 GLY A N 1
ATOM 2474 C CA . GLY A 1 301 ? -6.495 -2.899 9.866 1.00 98.06 301 GLY A CA 1
ATOM 2475 C C . GLY A 1 301 ? -6.680 -1.799 10.882 1.00 98.06 301 GLY A C 1
ATOM 2476 O O . GLY A 1 301 ? -6.569 -1.998 12.091 1.00 98.06 301 GLY A O 1
ATOM 2477 N N . LYS A 1 302 ? -6.924 -0.598 10.366 1.00 98.44 302 LYS A N 1
ATOM 2478 C CA . LYS A 1 302 ? -7.083 0.596 11.184 1.00 98.44 302 LYS A CA 1
ATOM 2479 C C . LYS A 1 302 ? -8.128 1.527 10.593 1.00 98.44 302 LYS A C 1
ATOM 2481 O O . LYS A 1 302 ? -8.012 1.919 9.431 1.00 98.44 302 LYS A O 1
ATOM 2486 N N . LEU A 1 303 ? -9.110 1.905 11.405 1.00 98.69 303 LEU A N 1
ATOM 2487 C CA . LEU A 1 303 ? -10.059 2.978 11.117 1.00 98.69 303 LEU A CA 1
ATOM 2488 C C . LEU A 1 303 ? -9.616 4.227 11.875 1.00 98.69 303 LEU A C 1
ATOM 2490 O O . LEU A 1 303 ? -9.325 4.154 13.066 1.00 98.69 303 LEU A O 1
ATOM 2494 N N . PHE A 1 304 ? -9.534 5.359 11.185 1.00 98.31 304 PHE A N 1
ATOM 2495 C CA . PHE A 1 304 ? -9.098 6.633 11.748 1.00 98.31 304 PHE A CA 1
ATOM 2496 C C . PHE A 1 304 ? -10.303 7.553 11.877 1.00 98.31 304 PHE A C 1
ATOM 2498 O O . PHE A 1 304 ? -11.002 7.805 10.889 1.00 98.31 304 PHE A O 1
ATOM 2505 N N . TYR A 1 305 ? -10.514 8.064 13.082 1.00 97.94 305 TYR A N 1
ATOM 2506 C CA . TYR A 1 305 ? -11.632 8.935 13.406 1.00 97.94 305 TYR A CA 1
ATOM 2507 C C . TYR A 1 305 ? -11.175 10.379 13.374 1.00 97.94 305 TYR A C 1
ATOM 2509 O O . TYR A 1 305 ? -10.152 10.703 13.968 1.00 97.94 305 TYR A O 1
ATOM 2517 N N . GLY A 1 306 ? -11.920 11.228 12.671 1.00 96.50 306 GLY A N 1
ATOM 2518 C CA . GLY A 1 306 ? -11.727 12.671 12.739 1.00 96.50 306 GLY A CA 1
ATOM 2519 C C . GLY A 1 306 ? -12.194 13.229 14.080 1.00 96.50 306 GLY A C 1
ATOM 2520 O O . GLY A 1 306 ? -12.840 12.538 14.865 1.00 96.50 306 GLY A O 1
ATOM 2521 N N . GLN A 1 307 ? -11.933 14.512 14.315 1.00 95.06 307 GLN A N 1
ATOM 2522 C CA . GLN A 1 307 ? -12.392 15.236 15.512 1.00 95.06 307 GLN A CA 1
ATOM 2523 C C . GLN A 1 307 ? -13.929 15.279 15.655 1.00 95.06 307 GLN A C 1
ATOM 2525 O O . GLN A 1 307 ? -14.447 15.535 16.737 1.00 95.06 307 GLN A O 1
ATOM 2530 N N . ASP A 1 308 ? -14.666 15.003 14.576 1.00 94.50 308 ASP A N 1
ATOM 2531 C CA . ASP A 1 308 ? -16.126 14.878 14.552 1.00 94.50 308 ASP A CA 1
ATOM 2532 C C . ASP A 1 308 ? -16.631 13.466 14.907 1.00 94.50 308 ASP A C 1
ATOM 2534 O O . ASP A 1 308 ? -17.827 13.200 14.793 1.00 94.50 308 ASP A O 1
ATOM 2538 N N . GLY A 1 309 ? -15.730 12.549 15.277 1.00 95.12 309 GLY A N 1
ATOM 2539 C CA . GLY A 1 309 ? -16.061 11.169 15.625 1.00 95.12 309 GLY A CA 1
ATOM 2540 C C . GLY A 1 309 ? -16.396 10.272 14.437 1.00 95.12 309 GLY A C 1
ATOM 2541 O O . GLY A 1 309 ? -16.733 9.107 14.630 1.00 95.12 309 GLY A O 1
ATOM 2542 N N . LYS A 1 310 ? -16.310 10.776 13.200 1.00 95.88 310 LYS A N 1
ATOM 2543 C CA . LYS A 1 310 ? -16.599 9.991 11.994 1.00 95.88 310 LYS A CA 1
ATOM 2544 C C . LYS A 1 310 ? -15.334 9.348 11.447 1.00 95.88 310 LYS A C 1
ATOM 2546 O O . LYS A 1 310 ? -14.247 9.918 11.530 1.00 95.88 310 LYS A O 1
ATOM 2551 N N . ILE A 1 311 ? -15.483 8.192 10.805 1.00 97.25 311 ILE A N 1
ATOM 2552 C CA . ILE A 1 311 ? -14.386 7.542 10.083 1.00 97.25 311 ILE A CA 1
ATOM 2553 C C . ILE A 1 311 ? -13.969 8.435 8.907 1.00 97.25 311 ILE A C 1
ATOM 2555 O O . ILE A 1 311 ? -14.766 8.733 8.017 1.00 97.25 311 ILE A O 1
ATOM 2559 N N . LYS A 1 312 ? -12.702 8.852 8.893 1.00 97.38 312 LYS A N 1
ATOM 2560 C CA . LYS A 1 312 ? -12.110 9.683 7.832 1.00 97.38 312 LYS A CA 1
ATOM 2561 C C . LYS A 1 312 ? -11.139 8.922 6.945 1.00 97.38 312 LYS A C 1
ATOM 2563 O O . LYS A 1 312 ? -10.884 9.330 5.815 1.00 97.38 312 LYS A O 1
ATOM 2568 N N . LYS A 1 313 ? -10.584 7.824 7.442 1.00 97.94 313 LYS A N 1
ATOM 2569 C CA . LYS A 1 313 ? -9.666 6.961 6.703 1.00 97.94 313 LYS A CA 1
ATOM 2570 C C . LYS A 1 313 ? -9.803 5.537 7.219 1.00 97.94 313 LYS A C 1
ATOM 2572 O O . LYS A 1 313 ? -10.050 5.330 8.403 1.00 97.94 313 LYS A O 1
ATOM 2577 N N . GLY A 1 314 ? -9.603 4.567 6.340 1.00 98.25 314 GLY A N 1
ATOM 2578 C CA . GLY A 1 314 ? -9.568 3.155 6.702 1.00 98.25 314 GLY A CA 1
ATOM 2579 C C . GLY A 1 314 ? -8.479 2.442 5.923 1.00 98.25 314 GLY A C 1
ATOM 2580 O O . GLY A 1 314 ? -8.370 2.637 4.718 1.00 98.25 314 GLY A O 1
ATOM 2581 N N . ASN A 1 315 ? -7.683 1.620 6.593 1.00 98.38 315 ASN A N 1
ATOM 2582 C CA . ASN A 1 315 ? -6.846 0.627 5.930 1.00 98.38 315 ASN A CA 1
ATOM 2583 C C . ASN A 1 315 ? -7.333 -0.746 6.383 1.00 98.38 315 ASN A C 1
ATOM 2585 O O . ASN A 1 315 ? -7.369 -0.999 7.586 1.00 98.38 315 ASN A O 1
ATOM 2589 N N . ILE A 1 316 ? -7.722 -1.602 5.446 1.00 98.50 316 ILE A N 1
ATOM 2590 C CA . ILE A 1 316 ? -8.254 -2.931 5.731 1.00 98.50 316 ILE A CA 1
ATOM 2591 C C . ILE A 1 316 ? -7.409 -3.947 4.978 1.00 98.50 316 ILE A C 1
ATOM 2593 O O . ILE A 1 316 ? -7.221 -3.817 3.770 1.00 98.50 316 ILE A O 1
ATOM 2597 N N . TYR A 1 317 ? -6.915 -4.949 5.692 1.00 97.81 317 TYR A N 1
ATOM 2598 C CA . TYR A 1 317 ? -6.036 -5.978 5.165 1.00 97.81 317 TYR A CA 1
ATOM 2599 C C . TYR A 1 317 ? -6.704 -7.338 5.325 1.00 97.81 317 TYR A C 1
ATOM 2601 O O . TYR A 1 317 ? -6.948 -7.795 6.444 1.00 97.81 317 TYR A O 1
ATOM 2609 N N . PHE A 1 318 ? -6.998 -7.983 4.201 1.00 97.69 318 PHE A N 1
ATOM 2610 C CA . PHE A 1 318 ? -7.488 -9.353 4.159 1.00 97.69 318 PHE A CA 1
ATOM 2611 C C . PHE A 1 318 ? -6.354 -10.264 3.719 1.00 97.69 318 PHE A C 1
ATOM 2613 O O . PHE A 1 318 ? -5.830 -10.101 2.623 1.00 97.69 318 PHE A O 1
ATOM 2620 N N . TRP A 1 319 ? -5.995 -11.229 4.553 1.00 96.56 319 TRP A N 1
ATOM 2621 C CA . TRP A 1 319 ? -5.114 -12.328 4.183 1.00 96.56 319 TRP A CA 1
ATOM 2622 C C . TRP A 1 319 ? -5.945 -13.597 4.089 1.00 96.56 319 TRP A C 1
ATOM 2624 O O . TRP A 1 319 ? -6.675 -13.928 5.025 1.00 96.56 319 TRP A O 1
ATOM 2634 N N . ARG A 1 320 ? -5.892 -14.277 2.946 1.00 95.38 320 ARG A N 1
ATOM 2635 C CA . ARG A 1 320 ? -6.585 -15.546 2.703 1.00 95.38 320 ARG A CA 1
ATOM 2636 C C . ARG A 1 320 ? -5.609 -16.501 2.042 1.00 95.38 320 ARG A C 1
ATOM 2638 O O . ARG A 1 320 ? -5.096 -16.205 0.966 1.00 95.38 320 ARG A O 1
ATOM 2645 N N . LEU A 1 321 ? -5.324 -17.622 2.699 1.00 93.19 321 LEU A N 1
ATOM 2646 C CA . LEU A 1 321 ? -4.347 -18.616 2.243 1.00 93.19 321 LEU A CA 1
ATOM 2647 C C . LEU A 1 321 ? -2.973 -18.005 1.889 1.00 93.19 321 LEU A C 1
ATOM 2649 O O . LEU A 1 321 ? -2.282 -18.479 0.992 1.00 93.19 321 LEU A O 1
ATOM 2653 N N . GLY A 1 322 ? -2.572 -16.943 2.596 1.00 89.88 322 GLY A N 1
ATOM 2654 C CA . GLY A 1 322 ? -1.316 -16.224 2.357 1.00 89.88 322 GLY A CA 1
ATOM 2655 C C . GLY A 1 322 ? -1.351 -15.203 1.212 1.00 89.88 322 GLY A C 1
ATOM 2656 O O . GLY A 1 322 ? -0.354 -14.518 1.002 1.00 89.88 322 GLY A O 1
ATOM 2657 N N . ALA A 1 323 ? -2.475 -15.046 0.507 1.00 90.94 323 ALA A N 1
ATOM 2658 C CA . ALA A 1 323 ? -2.683 -13.967 -0.455 1.00 90.94 323 ALA A CA 1
ATOM 2659 C C . ALA A 1 323 ? -3.331 -12.751 0.226 1.00 90.94 323 ALA A C 1
ATOM 2661 O O . ALA A 1 323 ? -4.317 -12.890 0.954 1.00 90.94 323 ALA A O 1
ATOM 2662 N N . GLY A 1 324 ? -2.765 -11.565 -0.006 1.00 93.38 324 GLY A N 1
ATOM 2663 C CA . GLY A 1 324 ? -3.249 -10.300 0.544 1.00 93.38 324 GLY A CA 1
ATOM 2664 C C . GLY A 1 324 ? -4.219 -9.581 -0.397 1.00 93.38 324 GLY A C 1
ATOM 2665 O O . GLY A 1 324 ? -4.033 -9.582 -1.609 1.00 93.38 324 GLY A O 1
ATOM 2666 N N . THR A 1 325 ? -5.248 -8.946 0.155 1.00 95.62 325 THR A N 1
ATOM 2667 C CA . THR A 1 325 ? -6.063 -7.926 -0.517 1.00 95.62 325 THR A CA 1
ATOM 2668 C C . THR A 1 325 ? -6.230 -6.748 0.425 1.00 95.62 325 THR A C 1
ATOM 2670 O O . THR A 1 325 ? -6.791 -6.884 1.518 1.00 95.62 325 THR A O 1
ATOM 2673 N N . PHE A 1 326 ? -5.730 -5.586 0.021 1.00 96.50 326 PHE A N 1
ATOM 2674 C CA . PHE A 1 326 ? -5.634 -4.409 0.870 1.00 96.50 326 PHE A CA 1
ATOM 2675 C C . PHE A 1 326 ? -6.511 -3.293 0.320 1.00 96.50 326 PHE A C 1
ATOM 2677 O O . PHE A 1 326 ? -6.336 -2.836 -0.806 1.00 96.50 326 PHE A O 1
ATOM 2684 N N . LEU A 1 327 ? -7.460 -2.830 1.128 1.00 97.94 327 LEU A N 1
ATOM 2685 C CA . LEU A 1 327 ? -8.370 -1.752 0.767 1.00 97.94 327 LEU A CA 1
ATOM 2686 C C . LEU A 1 327 ? -8.013 -0.498 1.560 1.00 97.94 327 LEU A C 1
ATOM 2688 O O . LEU A 1 327 ? -7.995 -0.508 2.793 1.00 97.94 327 LEU A O 1
ATOM 2692 N N . THR A 1 328 ? -7.762 0.598 0.849 1.00 98.00 328 THR A N 1
ATOM 2693 C CA . THR A 1 328 ? -7.484 1.904 1.452 1.00 98.00 328 THR A CA 1
ATOM 2694 C C . THR A 1 328 ? -8.617 2.871 1.153 1.00 98.00 328 THR A C 1
ATOM 2696 O O . THR A 1 328 ? -8.911 3.163 -0.004 1.00 98.00 328 THR A O 1
ATOM 2699 N N . TYR A 1 329 ? -9.194 3.439 2.204 1.00 98.19 329 TYR A N 1
ATOM 2700 C CA . TYR A 1 329 ? -10.291 4.393 2.158 1.00 98.19 329 TYR A CA 1
ATOM 2701 C C . TYR A 1 329 ? -9.862 5.764 2.666 1.00 98.19 329 TYR A C 1
ATOM 2703 O O . TYR A 1 329 ? -9.084 5.864 3.618 1.00 98.19 329 TYR A O 1
ATOM 2711 N N . LYS A 1 330 ? -10.412 6.826 2.073 1.00 97.25 330 LYS A N 1
ATOM 2712 C CA . LYS A 1 330 ? -10.268 8.211 2.548 1.00 97.25 330 LYS A CA 1
ATOM 2713 C C . LYS A 1 330 ? -11.578 8.972 2.396 1.00 97.25 330 LYS A C 1
ATOM 2715 O O . LYS A 1 330 ? -12.318 8.744 1.446 1.00 97.25 330 LYS A O 1
ATOM 2720 N N . SER A 1 331 ? -11.838 9.886 3.319 1.00 96.19 331 SER A N 1
ATOM 2721 C CA . SER A 1 331 ? -12.940 10.835 3.239 1.00 96.19 331 SER A CA 1
ATOM 2722 C C . SER A 1 331 ? -12.644 11.855 2.145 1.00 96.19 331 SER A C 1
ATOM 2724 O O . SER A 1 331 ? -11.658 12.585 2.230 1.00 96.19 331 SER A O 1
ATOM 2726 N N . ILE A 1 332 ? -13.508 11.907 1.139 1.00 92.88 332 ILE A N 1
ATOM 2727 C CA . ILE A 1 332 ? -13.495 12.883 0.048 1.00 92.88 332 ILE A CA 1
ATOM 2728 C C . ILE A 1 332 ? -14.897 13.481 0.017 1.00 92.88 332 ILE A C 1
ATOM 2730 O O . ILE A 1 332 ? -15.874 12.738 0.006 1.00 92.88 332 ILE A O 1
ATOM 2734 N N . ASP A 1 333 ? -14.990 14.806 0.124 1.00 90.56 333 ASP A N 1
ATOM 2735 C CA . ASP A 1 333 ? -16.265 15.540 0.164 1.00 90.56 333 ASP A CA 1
ATOM 2736 C C . ASP A 1 333 ? -17.257 14.993 1.213 1.00 90.56 333 ASP A C 1
ATOM 2738 O O . ASP A 1 333 ? -18.464 14.913 1.010 1.00 90.56 333 ASP A O 1
ATOM 2742 N N . GLY A 1 334 ? -16.719 14.574 2.364 1.00 87.69 334 GLY A N 1
ATOM 2743 C CA . GLY A 1 334 ? -17.488 14.021 3.483 1.00 87.69 334 GLY A CA 1
ATOM 2744 C C . GLY A 1 334 ? -17.903 12.552 3.336 1.00 87.69 334 GLY A C 1
ATOM 2745 O O . GLY A 1 334 ? -18.477 12.006 4.279 1.00 87.69 334 GLY A O 1
ATOM 2746 N N . MET A 1 335 ? -17.588 11.895 2.215 1.00 92.19 335 MET A N 1
ATOM 2747 C CA . MET A 1 335 ? -17.871 10.478 1.977 1.00 92.19 335 MET A CA 1
ATOM 2748 C C . MET A 1 335 ? -16.603 9.627 2.043 1.00 92.19 335 MET A C 1
ATOM 2750 O O . MET A 1 335 ? -15.586 9.929 1.414 1.00 92.19 335 MET A O 1
ATOM 2754 N N . LEU A 1 336 ? -16.663 8.518 2.781 1.00 95.50 336 LEU A N 1
ATOM 2755 C CA . LEU A 1 336 ? -15.566 7.559 2.834 1.00 95.50 336 LEU A CA 1
ATOM 2756 C C . LEU A 1 336 ? -15.507 6.779 1.514 1.00 95.50 336 LEU A C 1
ATOM 2758 O O . LEU A 1 336 ? -16.414 6.017 1.200 1.00 95.50 336 LEU A O 1
ATOM 2762 N N . THR A 1 337 ? -14.437 6.979 0.750 1.00 96.12 337 THR A N 1
ATOM 2763 C CA . THR A 1 337 ? -14.303 6.451 -0.611 1.00 96.12 337 THR A CA 1
ATOM 2764 C C . THR A 1 337 ? -13.111 5.508 -0.718 1.00 96.12 337 THR A C 1
ATOM 2766 O O . THR A 1 337 ? -12.034 5.819 -0.201 1.00 96.12 337 THR A O 1
ATOM 2769 N N . LEU A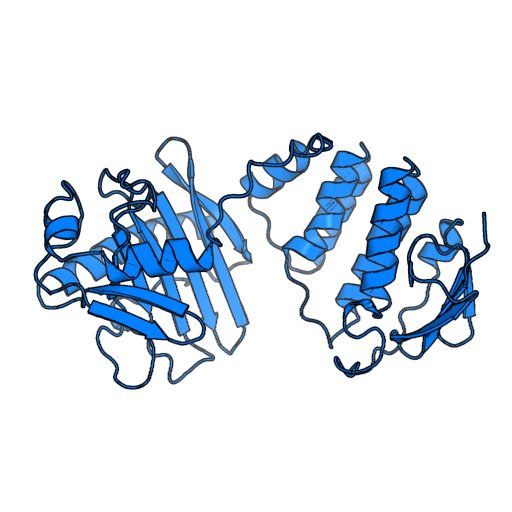 1 338 ? -13.281 4.369 -1.400 1.00 97.06 338 LEU A N 1
ATOM 2770 C CA . LEU A 1 338 ? -12.194 3.443 -1.724 1.00 97.06 338 LEU A CA 1
ATOM 2771 C C . LEU A 1 338 ? -11.221 4.100 -2.711 1.00 97.06 338 LEU A C 1
ATOM 2773 O O . LEU A 1 338 ? -11.522 4.260 -3.894 1.00 97.06 338 LEU A O 1
ATOM 2777 N N . VAL A 1 339 ? -10.045 4.492 -2.220 1.00 95.75 339 VAL A N 1
ATOM 2778 C CA . VAL A 1 339 ? -9.041 5.210 -3.013 1.00 95.75 339 VAL A CA 1
ATOM 2779 C C . VAL A 1 339 ? -7.969 4.301 -3.584 1.00 95.75 339 VAL A C 1
ATOM 2781 O O . VAL A 1 339 ? -7.346 4.687 -4.560 1.00 95.75 339 VAL A O 1
ATOM 2784 N N . ASN A 1 340 ? -7.721 3.123 -3.014 1.00 95.00 340 ASN A N 1
ATOM 2785 C CA . ASN A 1 340 ? -6.699 2.204 -3.514 1.00 95.00 340 ASN A CA 1
ATOM 2786 C C . ASN A 1 340 ? -7.015 0.756 -3.113 1.00 95.00 340 ASN A C 1
ATOM 2788 O O . ASN A 1 340 ? -7.547 0.507 -2.031 1.00 95.00 340 ASN A O 1
ATOM 2792 N N . ILE A 1 341 ? -6.678 -0.160 -4.020 1.00 94.88 341 ILE A N 1
ATOM 2793 C CA . ILE A 1 341 ? -6.760 -1.616 -3.864 1.00 94.88 341 ILE A CA 1
ATOM 2794 C C . ILE A 1 341 ? -5.362 -2.166 -4.167 1.00 94.88 341 ILE A C 1
ATOM 2796 O O . ILE A 1 341 ? -4.832 -1.864 -5.240 1.00 94.88 341 ILE A O 1
ATOM 2800 N N . GLU A 1 342 ? -4.754 -2.923 -3.259 1.00 91.00 342 GLU A N 1
ATOM 2801 C CA . GLU A 1 342 ? -3.458 -3.595 -3.470 1.00 91.00 342 GLU A CA 1
ATOM 2802 C C . GLU A 1 342 ? -3.556 -5.103 -3.267 1.00 91.00 342 GLU A C 1
ATOM 2804 O O . GLU A 1 342 ? -4.281 -5.529 -2.335 1.00 91.00 342 GLU A O 1
#

pLDDT: mean 90.29, std 11.84, range [36.22, 98.69]

Sequence (342 aa):
MINKTLYFRNGSLYKVSPEDEDGWRGARYLISDGERYDLENVDSICSIKVPDFEATDIFDSYGATGSLDYVIRMNASFFYIQGKKELCSACLWKSTELMFANKWYAWRKRDYVRLITWHYKLGMEQEALKAQNYLRKKGFIFTEIELNQYRTVTSKIKAPKKPAQKDTLSYHEKELSIVKNITTEDMRSLKNMPFLVNTEVKKDIQKNGYLAYMDILEENIAIAKSEIEKMNSIIKLDLKKYRNLSQDLKIPTDQLVFSSETYGYTRIICTPKTYAGELSEYPFSLFFATDFSDIKNTTHGKLFYGQDGKIKKGNIYFWRLGAGTFLTYKSIDGMLTLVNIE

Mean predicted aligned error: 7.21 Å

Secondary structure (DSSP, 8-state):
----EEEEETTEEEEEES--TTTTTT-SEEEETTEEEETT-HHHHHTPPPP------TTSTTGGGGBHHHHHHHHHHHHHHTT-HHHHHHHHHHHHHHHHH-TTS---HHHHHHHHHHHHHTT-HHHHHHHHHHHHHTT----HHHHHHHHT-----PPPP------SS-HHHHHHHHHHH--HHHHHT-TT-SS---S--EEEEETTEEEEEEE--THHHHHHHHHHHHHHHHHHHHHTT-TTS-TT----TTSB----SSS--SEEEE--B-TTSPBPS--EEEEEEB-SSSTTS-EEEEEEE-TTSSEEEEEEEEEETTEEEEEEEEEETTEEEEEEE-

Organism: NCBI:txid33035